Protein AF-A0A6A5YPA3-F1 (afdb_monomer_lite)

Organism: NCBI:txid690887

Radius of gyration: 25.83 Å; chains: 1; bounding box: 55×37×73 Å

Secondary structure (DSSP, 8-state):
-HHHHHHHHHHHHHHTT--------TT--BTTBPPPHHHHHHHHHHHHHHHHHHHHHHHHHHHH----PPP--TTT--GGG--HHHHHHHHHH-HHHHHHHHHHHHHHHHHHHHHHTTS-HHHHS--HHHHHHHHHHHHHHHIIIIIITTTBTTHHHHHHHHHHHHHHHHHHSS--HHHHHHIIIIIIHHHHHHHHHHHHHHHGGGGBPP-PPPPP--TT-TTTHHHHHHHHHHHHHS--

Structure (mmCIF, N/CA/C/O backbone):
data_AF-A0A6A5YPA3-F1
#
_entry.id   AF-A0A6A5YPA3-F1
#
loop_
_atom_site.group_PDB
_atom_site.id
_atom_site.type_symbol
_atom_site.label_atom_id
_atom_site.label_alt_id
_atom_site.label_comp_id
_atom_site.label_asym_id
_atom_site.label_entity_id
_atom_site.label_seq_id
_atom_site.pdbx_PDB_ins_code
_atom_site.Cartn_x
_atom_site.Cartn_y
_atom_site.Cartn_z
_atom_site.occupancy
_atom_site.B_iso_or_equiv
_atom_site.auth_seq_id
_atom_site.auth_comp_id
_atom_site.auth_asym_id
_atom_site.auth_atom_id
_atom_site.pdbx_PDB_model_num
ATOM 1 N N . MET A 1 1 ? -10.116 -12.346 40.069 1.00 41.03 1 MET A N 1
ATOM 2 C CA . MET A 1 1 ? -8.636 -12.330 40.131 1.00 41.03 1 MET A CA 1
ATOM 3 C C . MET A 1 1 ? -8.021 -11.138 39.387 1.00 41.03 1 MET A C 1
ATOM 5 O O . MET A 1 1 ? -7.314 -10.371 40.018 1.00 41.03 1 MET A O 1
ATOM 9 N N . ALA A 1 2 ? -8.369 -10.874 38.118 1.00 34.78 2 ALA A N 1
ATOM 10 C CA . ALA A 1 2 ? -7.873 -9.697 37.375 1.00 34.78 2 ALA A CA 1
ATOM 11 C C . ALA A 1 2 ? -8.237 -8.326 37.999 1.00 34.78 2 ALA A C 1
ATOM 13 O O . ALA A 1 2 ? -7.447 -7.393 37.936 1.00 34.78 2 ALA A O 1
ATOM 14 N N . LYS A 1 3 ? -9.400 -8.218 38.663 1.00 32.66 3 LYS A N 1
ATOM 15 C CA . LYS A 1 3 ? -9.805 -7.008 39.406 1.00 32.66 3 LYS A CA 1
ATOM 16 C C . LYS A 1 3 ? -8.995 -6.745 40.681 1.00 32.66 3 LYS A C 1
ATOM 18 O O . LYS A 1 3 ? -9.004 -5.614 41.122 1.00 32.66 3 LYS A O 1
ATOM 23 N N . PHE A 1 4 ? -8.341 -7.753 41.264 1.00 35.12 4 PHE A N 1
ATOM 24 C CA . PHE A 1 4 ? -7.582 -7.613 42.519 1.00 35.12 4 PHE A CA 1
ATOM 25 C C . PHE A 1 4 ? -6.129 -7.182 42.259 1.00 35.12 4 PHE A C 1
ATOM 27 O O . PHE A 1 4 ? -5.522 -6.487 43.062 1.00 35.12 4 PHE A O 1
ATOM 34 N N . LEU A 1 5 ? -5.588 -7.559 41.096 1.00 41.78 5 LEU A N 1
ATOM 35 C CA . LEU A 1 5 ? -4.241 -7.178 40.665 1.00 41.78 5 LEU A CA 1
ATOM 36 C C . LEU A 1 5 ? -4.182 -5.722 40.177 1.00 41.78 5 LEU A C 1
ATOM 38 O O . LEU A 1 5 ? -3.224 -5.023 40.482 1.00 41.78 5 LEU A O 1
ATOM 42 N N . ALA A 1 6 ? -5.234 -5.239 39.506 1.00 45.62 6 ALA A N 1
ATOM 43 C CA . ALA A 1 6 ? -5.304 -3.854 39.035 1.00 45.62 6 ALA A CA 1
ATOM 44 C C . ALA A 1 6 ? -5.372 -2.822 40.181 1.00 45.62 6 ALA A C 1
ATOM 46 O O . ALA A 1 6 ? -4.801 -1.742 40.062 1.00 45.62 6 ALA A O 1
ATOM 47 N N . THR A 1 7 ? -6.032 -3.148 41.301 1.00 50.16 7 THR A N 1
ATOM 48 C CA . THR A 1 7 ? -6.118 -2.260 42.478 1.00 50.16 7 THR A CA 1
ATOM 49 C C . THR A 1 7 ? -4.804 -2.182 43.252 1.00 50.16 7 THR A C 1
ATOM 51 O O . THR A 1 7 ? -4.444 -1.102 43.712 1.00 50.16 7 THR A O 1
ATOM 54 N N . ASN A 1 8 ? -4.065 -3.293 43.351 1.00 55.16 8 ASN A N 1
ATOM 55 C CA . ASN A 1 8 ? -2.750 -3.314 44.000 1.00 55.16 8 ASN A CA 1
ATOM 56 C C . ASN A 1 8 ? -1.685 -2.560 43.188 1.00 55.16 8 ASN A C 1
ATOM 58 O O . ASN A 1 8 ? -0.837 -1.894 43.776 1.00 55.16 8 ASN A O 1
ATOM 62 N N . GLU A 1 9 ? -1.731 -2.622 41.854 1.00 52.53 9 GLU A N 1
ATOM 63 C CA . GLU A 1 9 ? -0.836 -1.832 40.997 1.00 52.53 9 GLU A CA 1
ATOM 64 C C . GLU A 1 9 ? -1.116 -0.326 41.112 1.00 52.53 9 GLU A C 1
ATOM 66 O O . GLU A 1 9 ? -0.179 0.450 41.262 1.00 52.53 9 GLU A O 1
ATOM 71 N N . GLU A 1 10 ? -2.383 0.110 41.108 1.00 49.72 10 GLU A N 1
ATOM 72 C CA . GLU A 1 10 ? -2.722 1.536 41.260 1.00 49.72 10 GLU A CA 1
ATOM 73 C C . GLU A 1 10 ? -2.388 2.101 42.648 1.00 49.72 10 GLU A C 1
ATOM 75 O O . GLU A 1 10 ? -1.994 3.265 42.744 1.00 49.72 10 GLU A O 1
ATOM 80 N N . GLN A 1 11 ? -2.528 1.306 43.717 1.00 55.94 11 GLN A N 1
ATOM 81 C CA . GLN A 1 11 ? -2.100 1.720 45.058 1.00 55.94 11 GLN A CA 1
ATOM 82 C C . GLN A 1 11 ? -0.577 1.855 45.143 1.00 55.94 11 GLN A C 1
ATOM 84 O O . GLN A 1 11 ? -0.102 2.893 45.596 1.00 55.94 11 GLN A O 1
ATOM 89 N N . ARG A 1 12 ? 0.181 0.892 44.603 1.00 54.28 12 ARG A N 1
ATOM 90 C CA . ARG A 1 12 ? 1.650 0.970 44.549 1.00 54.28 12 ARG A CA 1
ATOM 91 C C . ARG A 1 12 ? 2.142 2.145 43.702 1.00 54.28 12 ARG A C 1
ATOM 93 O O . ARG A 1 12 ? 3.037 2.866 44.112 1.00 54.28 12 ARG A O 1
ATOM 100 N N . LEU A 1 13 ? 1.525 2.409 42.549 1.00 54.06 13 LEU A N 1
ATOM 101 C CA . LEU A 1 13 ? 1.865 3.557 41.693 1.00 54.06 13 LEU A CA 1
ATOM 102 C C . LEU A 1 13 ? 1.695 4.905 42.405 1.00 54.06 13 LEU A C 1
ATOM 104 O O . LEU A 1 13 ? 2.509 5.811 42.227 1.00 54.06 13 LEU A O 1
ATOM 108 N N . LYS A 1 14 ? 0.650 5.026 43.233 1.00 54.19 14 LYS A N 1
ATOM 109 C CA . LYS A 1 14 ? 0.417 6.210 44.069 1.00 54.19 14 LYS A CA 1
ATOM 110 C C . LYS A 1 14 ? 1.421 6.328 45.214 1.00 54.19 14 LYS A C 1
ATOM 112 O O . LYS A 1 14 ? 1.801 7.451 45.527 1.00 54.19 14 LYS A O 1
ATOM 117 N N . GLU A 1 15 ? 1.856 5.212 45.803 1.00 55.78 15 GLU A N 1
ATOM 118 C CA . GLU A 1 15 ? 2.903 5.192 46.838 1.00 55.78 15 GLU A CA 1
ATOM 119 C C . GLU A 1 15 ? 4.249 5.722 46.315 1.00 55.78 15 GLU A C 1
ATOM 121 O O . GLU A 1 15 ? 4.955 6.399 47.055 1.00 55.78 15 GLU A O 1
ATOM 126 N N . TYR A 1 16 ? 4.567 5.510 45.032 1.00 56.06 16 TYR A N 1
ATOM 127 C CA . TYR A 1 16 ? 5.799 6.012 44.402 1.00 56.06 16 TYR A CA 1
ATOM 128 C C . TYR A 1 16 ? 5.671 7.404 43.756 1.00 56.06 16 TYR A C 1
ATOM 130 O O . TYR A 1 16 ? 6.609 7.868 43.115 1.00 56.06 16 TYR A O 1
ATOM 138 N N . GLY A 1 17 ? 4.521 8.080 43.873 1.00 49.91 17 GLY A N 1
ATOM 139 C CA . GLY A 1 17 ? 4.302 9.402 43.264 1.00 49.91 17 GLY A CA 1
ATOM 140 C C . GLY A 1 17 ? 4.229 9.407 41.729 1.00 49.91 17 GLY A C 1
ATOM 141 O O . GLY A 1 17 ? 4.077 10.467 41.123 1.00 49.91 17 GLY A O 1
ATOM 142 N N . LEU A 1 18 ? 4.274 8.237 41.087 1.00 50.50 18 LEU A N 1
ATOM 143 C CA . LEU A 1 18 ? 4.342 8.102 39.636 1.00 50.50 18 LEU A CA 1
ATOM 144 C C . LEU A 1 18 ? 2.930 8.159 39.049 1.00 50.50 18 LEU A C 1
ATOM 146 O O . LEU A 1 18 ? 2.161 7.196 39.108 1.00 50.50 18 LEU A O 1
ATOM 150 N N . GLN A 1 19 ? 2.563 9.303 38.467 1.00 47.62 19 GLN A N 1
ATOM 151 C CA . GLN A 1 19 ? 1.310 9.414 37.725 1.00 47.62 19 GLN A CA 1
ATOM 152 C C . GLN A 1 19 ? 1.511 8.964 36.273 1.00 47.62 19 GLN A C 1
ATOM 154 O O . GLN A 1 19 ? 2.241 9.620 35.532 1.00 47.62 19 GLN A O 1
ATOM 159 N N . PRO A 1 20 ? 0.830 7.902 35.803 1.00 46.25 20 PRO A N 1
ATOM 160 C CA . PRO A 1 20 ? 0.974 7.437 34.429 1.00 46.25 20 PRO A CA 1
ATOM 161 C C . PRO A 1 20 ? 0.439 8.495 33.455 1.00 46.25 20 PRO A C 1
ATOM 163 O O . PRO A 1 20 ? -0.774 8.619 33.235 1.00 46.25 20 PRO A O 1
ATOM 166 N N . LYS A 1 21 ? 1.340 9.260 32.831 1.00 43.97 21 LYS A N 1
ATOM 167 C CA . LYS A 1 21 ? 0.979 10.293 31.859 1.00 43.97 21 LYS A CA 1
ATOM 168 C C . LYS A 1 21 ? 0.639 9.631 30.525 1.00 43.97 21 LYS A C 1
ATOM 170 O O . LYS A 1 21 ? 1.474 9.362 29.668 1.00 43.97 21 LYS A O 1
ATOM 175 N N . LYS A 1 22 ? -0.645 9.319 30.333 1.00 53.12 22 LYS A N 1
ATOM 176 C CA . LYS A 1 22 ? -1.139 8.770 29.062 1.00 53.12 22 LYS A CA 1
ATOM 177 C C . LYS A 1 22 ? -0.978 9.825 27.964 1.00 53.12 22 LYS A C 1
ATOM 179 O O . LYS A 1 22 ? -1.699 10.820 27.969 1.00 53.12 22 LYS A O 1
ATOM 184 N N . LEU A 1 23 ? -0.118 9.557 26.980 1.00 52.16 23 LEU A N 1
ATOM 185 C CA . LEU A 1 23 ? -0.056 10.304 25.720 1.00 52.16 23 LEU A CA 1
ATOM 186 C C . LEU A 1 23 ? -1.376 10.094 24.953 1.00 52.16 23 LEU A C 1
ATOM 188 O O . LEU A 1 23 ? -1.561 9.141 24.178 1.00 52.16 23 LEU A O 1
ATOM 192 N N . LYS A 1 24 ? -2.362 10.941 25.267 1.00 60.59 24 LYS A N 1
ATOM 193 C CA . LYS A 1 24 ? -3.690 10.943 24.654 1.00 60.59 24 LYS A CA 1
ATOM 194 C C . LYS A 1 24 ? -3.563 11.540 23.259 1.00 60.59 24 LYS A C 1
ATOM 196 O O . LYS A 1 24 ? -3.550 12.751 23.097 1.00 60.59 24 LYS A O 1
ATOM 201 N N . VAL A 1 25 ? -3.485 10.672 22.254 1.00 70.12 25 VAL A N 1
ATOM 202 C CA . VAL A 1 25 ? -3.695 11.085 20.865 1.00 70.12 25 VAL A CA 1
ATOM 203 C C . VAL A 1 25 ? -5.206 11.266 20.688 1.00 70.12 25 VAL A C 1
ATOM 205 O O . VAL A 1 25 ? -5.942 10.281 20.857 1.00 70.12 25 VAL A O 1
ATOM 208 N N . PRO A 1 26 ? -5.695 12.490 20.433 1.00 74.56 26 PRO A N 1
ATOM 209 C CA . PRO A 1 26 ? -7.120 12.737 20.252 1.00 74.56 26 PRO A CA 1
ATOM 210 C C . PRO A 1 26 ? -7.667 11.880 19.101 1.00 74.56 26 PRO A C 1
ATOM 212 O O . PRO A 1 26 ? -6.971 11.618 18.125 1.00 74.56 26 PRO A O 1
ATOM 215 N N . GLY A 1 27 ? -8.896 11.378 19.251 1.00 79.06 27 GLY A N 1
ATOM 216 C CA . GLY A 1 27 ? -9.536 10.515 18.249 1.00 79.06 27 GLY A CA 1
ATOM 217 C C . GLY A 1 27 ? -9.068 9.053 18.223 1.00 79.06 27 GLY A C 1
ATOM 218 O O . GLY A 1 27 ? -9.533 8.300 17.374 1.00 79.06 27 GLY A O 1
ATOM 219 N N . THR A 1 28 ? -8.182 8.618 19.134 1.00 84.62 28 THR A N 1
ATOM 220 C CA . THR A 1 28 ? -7.828 7.187 19.254 1.00 84.62 28 THR A CA 1
ATOM 221 C C . THR A 1 28 ? -9.076 6.369 19.595 1.00 84.62 28 THR A C 1
ATOM 223 O O . THR A 1 28 ? -9.769 6.685 20.566 1.00 84.62 28 THR A O 1
ATOM 226 N N . TYR A 1 29 ? -9.318 5.286 18.858 1.00 87.06 29 TYR A N 1
ATOM 227 C CA . TYR A 1 29 ? -10.410 4.363 19.146 1.00 87.06 29 TYR A CA 1
ATOM 228 C C . TYR A 1 29 ? -10.102 3.545 20.402 1.00 87.06 29 TYR A C 1
ATOM 230 O O . TYR A 1 29 ? -8.993 3.032 20.592 1.00 87.06 29 TYR A O 1
ATOM 238 N N . THR A 1 30 ? -11.087 3.440 21.287 1.00 84.81 30 THR A N 1
ATOM 239 C CA . THR A 1 30 ? -10.994 2.716 22.562 1.00 84.81 30 THR A CA 1
ATOM 240 C C . THR A 1 30 ? -12.222 1.839 22.747 1.00 84.81 30 THR A C 1
ATOM 242 O O . THR A 1 30 ? -13.206 1.981 22.030 1.00 84.81 30 THR A O 1
ATOM 245 N N . ARG A 1 31 ? -12.210 0.959 23.753 1.00 82.44 31 ARG A N 1
ATOM 246 C CA . ARG A 1 31 ? -13.391 0.150 24.079 1.00 82.44 31 ARG A CA 1
ATOM 247 C C . ARG A 1 31 ? -14.632 1.013 24.354 1.00 82.44 31 ARG A C 1
ATOM 249 O O . ARG A 1 31 ? -15.734 0.612 24.014 1.00 82.44 31 ARG A O 1
ATOM 256 N N . GLN A 1 32 ? -14.451 2.184 24.967 1.00 82.38 32 GLN A N 1
ATOM 257 C CA . GLN A 1 32 ? -15.534 3.121 25.289 1.00 82.38 32 GLN A CA 1
ATOM 258 C C . GLN A 1 32 ? -15.931 4.018 24.107 1.00 82.38 32 GLN A C 1
ATOM 260 O O . GLN A 1 32 ? -16.994 4.625 24.140 1.00 82.38 32 GLN A O 1
ATOM 265 N N . ASN A 1 33 ? -15.078 4.118 23.088 1.00 83.88 33 ASN A N 1
ATOM 266 C CA . ASN A 1 33 ? -15.318 4.873 21.864 1.00 83.88 33 ASN A CA 1
ATOM 267 C C . ASN A 1 33 ? -14.853 4.030 20.662 1.00 83.88 33 ASN A C 1
ATOM 269 O O . ASN A 1 33 ? -13.759 4.274 20.128 1.00 83.88 33 ASN A O 1
ATOM 273 N N . PRO A 1 34 ? -15.602 2.966 20.314 1.00 85.81 34 PRO A N 1
ATOM 274 C CA . PRO A 1 34 ? -15.199 2.043 19.265 1.00 85.81 34 PRO A CA 1
ATOM 275 C C . PRO A 1 34 ? -15.277 2.708 17.889 1.00 85.81 34 PRO A C 1
ATOM 277 O O . PRO A 1 34 ? -16.070 3.622 17.661 1.00 85.81 34 PRO A O 1
ATOM 280 N N . SER A 1 35 ? -14.457 2.230 16.953 1.00 89.12 35 SER A N 1
ATOM 281 C CA . SER A 1 35 ? -14.597 2.616 15.548 1.00 89.12 35 SER A CA 1
ATOM 282 C C . SER A 1 35 ? -15.887 2.043 14.955 1.00 89.12 35 SER A C 1
ATOM 284 O O . SER A 1 35 ? -16.374 0.993 15.380 1.00 89.12 35 SER A O 1
ATOM 286 N N . SER A 1 36 ? -16.435 2.735 13.957 1.00 90.69 36 SER A N 1
ATOM 287 C CA . SER A 1 36 ? -17.571 2.247 13.178 1.00 90.69 36 SER A CA 1
ATOM 288 C C . SER A 1 36 ? -17.087 1.306 12.077 1.00 90.69 36 SER A C 1
ATOM 290 O O . SER A 1 36 ? -16.327 1.721 11.200 1.00 90.69 36 SER A O 1
ATOM 292 N N . LEU A 1 37 ? -17.593 0.067 12.083 1.00 90.75 37 LEU A N 1
ATOM 293 C CA . LEU A 1 37 ? -17.259 -0.959 11.089 1.00 90.75 37 LEU A CA 1
ATOM 294 C C . LEU A 1 37 ? -17.505 -0.474 9.655 1.00 90.75 37 LEU A C 1
ATOM 296 O O . LEU A 1 37 ? -16.653 -0.650 8.790 1.00 90.75 37 LEU A O 1
ATOM 300 N N . THR A 1 38 ? -18.644 0.176 9.405 1.00 92.75 38 THR A N 1
ATOM 301 C CA . THR A 1 38 ? -18.988 0.706 8.077 1.00 92.75 38 THR A CA 1
ATOM 302 C C . THR A 1 38 ? -17.957 1.723 7.600 1.00 92.75 38 THR A C 1
ATOM 304 O O . THR A 1 38 ? -17.550 1.701 6.442 1.00 92.75 38 THR A O 1
ATOM 307 N N . VAL A 1 39 ? -17.503 2.601 8.498 1.00 93.25 39 VAL A N 1
ATOM 308 C CA . VAL A 1 39 ? -16.496 3.616 8.167 1.00 93.25 39 VAL A CA 1
ATOM 309 C C . VAL A 1 39 ? -15.145 2.955 7.895 1.00 93.25 39 VAL A C 1
ATOM 311 O O . VAL A 1 39 ? -14.453 3.355 6.963 1.00 93.25 39 VAL A O 1
ATOM 314 N N . ASP A 1 40 ? -14.779 1.919 8.647 1.00 93.12 40 ASP A N 1
ATOM 315 C CA . ASP A 1 40 ? -13.537 1.180 8.410 1.00 93.12 40 ASP A CA 1
ATOM 316 C C . ASP A 1 40 ? -13.550 0.431 7.074 1.00 93.12 40 ASP A C 1
ATOM 318 O O . ASP A 1 40 ? -12.569 0.502 6.335 1.00 93.12 40 ASP A O 1
ATOM 322 N N . ILE A 1 41 ? -14.672 -0.202 6.714 1.00 94.38 41 ILE A N 1
ATOM 323 C CA . ILE A 1 41 ? -14.859 -0.833 5.399 1.00 94.38 41 ILE A CA 1
ATOM 324 C C . ILE A 1 41 ? -14.725 0.205 4.280 1.00 94.38 41 ILE A C 1
ATOM 326 O O . ILE A 1 41 ? -13.997 -0.031 3.318 1.00 94.38 41 ILE A O 1
ATOM 330 N N . LEU A 1 42 ? -15.357 1.377 4.416 1.00 94.69 42 LEU A N 1
ATOM 331 C CA . LEU A 1 42 ? -15.236 2.457 3.431 1.00 94.69 42 LEU A CA 1
ATOM 332 C C . LEU A 1 42 ? -13.780 2.902 3.238 1.00 94.69 42 LEU A C 1
ATOM 334 O O . LEU A 1 42 ? -13.346 3.090 2.103 1.00 94.69 42 LEU A O 1
ATOM 338 N N . TRP A 1 43 ? -13.004 3.021 4.319 1.00 94.31 43 TRP A N 1
ATOM 339 C CA . TRP A 1 43 ? -11.583 3.374 4.235 1.00 94.31 43 TRP A CA 1
ATOM 340 C C . TRP A 1 43 ? -10.720 2.273 3.624 1.00 94.31 43 TRP A C 1
ATOM 342 O O . TRP A 1 43 ? -9.778 2.582 2.894 1.00 94.31 43 TRP A O 1
ATOM 352 N N . ILE A 1 44 ? -11.039 1.002 3.870 1.00 93.19 44 ILE A N 1
ATOM 353 C CA . ILE A 1 44 ? -10.381 -0.128 3.205 1.00 93.19 44 ILE A CA 1
ATOM 354 C C . ILE A 1 44 ? -10.659 -0.080 1.699 1.00 93.19 44 ILE A C 1
ATOM 356 O O . ILE A 1 44 ? -9.719 -0.129 0.908 1.00 93.19 44 ILE A O 1
ATOM 360 N N . CYS A 1 45 ? -11.920 0.091 1.293 1.00 93.44 45 CYS A N 1
ATOM 361 C CA . CYS A 1 45 ? -12.291 0.237 -0.115 1.00 93.44 45 CYS A CA 1
ATOM 362 C C . CYS A 1 45 ? -11.603 1.445 -0.766 1.00 93.44 45 CYS A C 1
ATOM 364 O O . CYS A 1 45 ? -11.066 1.322 -1.865 1.00 93.44 45 CYS A O 1
ATOM 366 N N . GLY A 1 46 ? -11.560 2.589 -0.077 1.00 92.94 46 GLY A N 1
ATOM 367 C CA . GLY A 1 46 ? -10.844 3.780 -0.539 1.00 92.94 46 GLY A CA 1
ATOM 368 C C . GLY A 1 46 ? -9.344 3.534 -0.720 1.00 92.94 46 GLY A C 1
ATOM 369 O O . GLY A 1 46 ? -8.764 3.966 -1.712 1.00 92.94 46 GLY A O 1
ATOM 370 N N . SER A 1 47 ? -8.728 2.773 0.187 1.00 91.50 47 SER A N 1
ATOM 371 C CA . SER A 1 47 ? -7.301 2.433 0.124 1.00 91.50 47 SER A CA 1
ATOM 372 C C . SER A 1 47 ? -6.994 1.451 -1.015 1.00 91.50 47 SER A C 1
ATOM 374 O O . SER A 1 47 ? -5.999 1.618 -1.713 1.00 91.50 47 SER A O 1
ATOM 376 N N . LEU A 1 48 ? -7.874 0.474 -1.267 1.00 91.12 48 LEU A N 1
ATOM 377 C CA . LEU A 1 48 ? -7.785 -0.415 -2.435 1.00 91.12 48 LEU A CA 1
ATOM 378 C C . LEU A 1 48 ? -7.937 0.364 -3.746 1.00 91.12 48 LEU A C 1
ATOM 380 O O . LEU A 1 48 ? -7.197 0.143 -4.698 1.00 91.12 48 LEU A O 1
ATOM 384 N N . PHE A 1 49 ? -8.866 1.314 -3.794 1.00 92.12 49 PHE A N 1
ATOM 385 C CA . PHE A 1 49 ? -9.037 2.177 -4.956 1.00 92.12 49 PHE A CA 1
ATOM 386 C C . PHE A 1 49 ? -7.819 3.081 -5.188 1.00 92.12 49 PHE A C 1
ATOM 388 O O . PHE A 1 49 ? -7.341 3.199 -6.314 1.00 92.12 49 PHE A O 1
ATOM 395 N N . SER A 1 50 ? -7.271 3.663 -4.118 1.00 92.38 50 SER A N 1
ATOM 396 C CA . SER A 1 50 ? -6.010 4.410 -4.145 1.00 92.38 50 SER A CA 1
ATOM 397 C C . SER A 1 50 ? -4.866 3.562 -4.714 1.00 92.38 50 SER A C 1
ATOM 399 O O . SER A 1 50 ? -4.113 4.028 -5.569 1.00 92.38 50 SER A O 1
ATOM 401 N N . ALA A 1 51 ? -4.783 2.287 -4.326 1.00 91.25 51 ALA A N 1
ATOM 402 C CA . ALA A 1 51 ? -3.792 1.361 -4.860 1.00 91.25 51 ALA A CA 1
ATOM 403 C C . ALA A 1 51 ? -3.909 1.164 -6.373 1.00 91.25 51 ALA A C 1
ATOM 405 O O . ALA A 1 51 ? -2.896 1.175 -7.072 1.00 91.25 51 ALA A O 1
ATOM 406 N N . LEU A 1 52 ? -5.136 1.040 -6.885 1.00 91.81 52 LEU A N 1
ATOM 407 C CA . LEU A 1 52 ? -5.395 0.916 -8.319 1.00 91.81 52 LEU A CA 1
ATOM 408 C C . LEU A 1 52 ? -5.010 2.191 -9.079 1.00 91.81 52 LEU A C 1
ATOM 410 O O . LEU A 1 52 ? -4.361 2.103 -10.118 1.00 91.81 52 LEU A O 1
ATOM 414 N N . VAL A 1 53 ? -5.349 3.371 -8.547 1.00 92.88 53 VAL A N 1
ATOM 415 C CA . VAL A 1 53 ? -4.940 4.665 -9.125 1.00 92.88 53 VAL A CA 1
ATOM 416 C C . VAL A 1 53 ? -3.415 4.757 -9.203 1.00 92.88 53 VAL A C 1
ATOM 418 O O . VAL A 1 53 ? -2.857 5.070 -10.252 1.00 92.88 53 VAL A O 1
ATOM 421 N N . MET A 1 54 ? -2.720 4.403 -8.123 1.00 90.12 54 MET A N 1
ATOM 422 C CA . MET A 1 54 ? -1.259 4.436 -8.102 1.00 90.12 54 MET A CA 1
ATOM 423 C C . MET A 1 54 ? -0.627 3.383 -9.020 1.00 90.12 54 MET A C 1
ATOM 425 O O . MET A 1 54 ? 0.413 3.656 -9.616 1.00 90.12 54 MET A O 1
ATOM 429 N N . ALA A 1 55 ? -1.251 2.213 -9.186 1.00 88.94 55 ALA A N 1
ATOM 430 C CA . ALA A 1 55 ? -0.828 1.220 -10.175 1.00 88.94 55 ALA A CA 1
ATOM 431 C C . ALA A 1 55 ? -0.909 1.787 -11.602 1.00 88.94 55 ALA A C 1
ATOM 433 O O . ALA A 1 55 ? 0.023 1.613 -12.386 1.00 88.94 55 ALA A O 1
ATOM 434 N N . GLY A 1 56 ? -1.985 2.514 -11.922 1.00 90.88 56 GLY A N 1
ATOM 435 C CA . GLY A 1 56 ? -2.139 3.193 -13.210 1.00 90.88 56 GLY A CA 1
ATOM 436 C C . GLY A 1 56 ? -1.104 4.288 -13.435 1.00 90.88 56 GLY A C 1
ATOM 437 O O . GLY A 1 56 ? -0.516 4.367 -14.511 1.00 90.88 56 GLY A O 1
ATOM 438 N N . ARG A 1 57 ? -0.788 5.078 -12.404 1.00 90.38 57 ARG A N 1
ATOM 439 C CA . ARG A 1 57 ? 0.299 6.064 -12.468 1.00 90.38 57 ARG A CA 1
ATOM 440 C C . ARG A 1 57 ? 1.640 5.401 -12.798 1.00 90.38 57 ARG A C 1
ATOM 442 O O . ARG A 1 57 ? 2.346 5.877 -13.682 1.00 90.38 57 ARG A O 1
ATOM 449 N N . ILE A 1 58 ? 1.982 4.308 -12.112 1.00 86.81 58 ILE A N 1
ATOM 450 C CA . ILE A 1 58 ? 3.228 3.563 -12.367 1.00 86.81 58 ILE A CA 1
ATOM 451 C C . ILE A 1 58 ? 3.239 3.005 -13.788 1.00 86.81 58 ILE A C 1
ATOM 453 O O . ILE A 1 58 ? 4.261 3.077 -14.461 1.00 86.81 58 ILE A O 1
ATOM 457 N N . LEU A 1 59 ? 2.111 2.478 -14.266 1.00 89.06 59 LEU A N 1
ATOM 458 C CA . LEU A 1 59 ? 1.993 1.977 -15.631 1.00 89.06 59 LEU A CA 1
ATOM 459 C C . LEU A 1 59 ? 2.261 3.076 -16.669 1.00 89.06 59 LEU A C 1
ATOM 461 O O . LEU A 1 59 ? 3.020 2.848 -17.608 1.00 89.06 59 LEU A O 1
ATOM 465 N N . VAL A 1 60 ? 1.672 4.264 -16.501 1.00 90.12 60 VAL A N 1
ATOM 466 C CA . VAL A 1 60 ? 1.907 5.412 -17.395 1.00 90.12 60 VAL A CA 1
ATOM 467 C C . VAL A 1 60 ? 3.379 5.834 -17.375 1.00 90.12 60 VAL A C 1
ATOM 469 O O . VAL A 1 60 ? 3.966 6.078 -18.430 1.00 90.12 60 VAL A O 1
ATOM 472 N N . ASP A 1 61 ? 3.992 5.871 -16.194 1.00 86.69 61 ASP A N 1
ATOM 473 C CA . ASP A 1 61 ? 5.400 6.235 -16.039 1.00 86.69 61 ASP A CA 1
ATOM 474 C C . ASP A 1 61 ? 6.330 5.213 -16.713 1.00 86.69 61 ASP A C 1
ATOM 476 O O . ASP A 1 61 ? 7.166 5.573 -17.535 1.00 86.69 61 ASP A O 1
ATOM 480 N N . ARG A 1 62 ? 6.107 3.915 -16.487 1.00 83.44 62 ARG A N 1
ATOM 481 C CA . ARG A 1 62 ? 6.900 2.831 -17.096 1.00 83.44 62 ARG A CA 1
ATOM 482 C C . ARG A 1 62 ? 6.699 2.703 -18.607 1.00 83.44 62 ARG A C 1
ATOM 484 O O . ARG A 1 62 ? 7.606 2.266 -19.303 1.00 83.44 62 ARG A O 1
ATOM 491 N N . ARG A 1 63 ? 5.535 3.094 -19.136 1.00 87.19 63 ARG A N 1
ATOM 492 C CA . ARG A 1 63 ? 5.292 3.181 -20.589 1.00 87.19 63 ARG A CA 1
ATOM 493 C C . ARG A 1 63 ? 6.049 4.335 -21.250 1.00 87.19 63 ARG A C 1
ATOM 495 O O . ARG A 1 63 ? 6.254 4.292 -22.458 1.00 87.19 63 ARG A O 1
ATOM 502 N N . SER A 1 64 ? 6.413 5.367 -20.488 1.00 84.06 64 SER A N 1
ATOM 503 C CA . SER A 1 64 ? 7.090 6.564 -21.003 1.00 84.06 64 SER A CA 1
ATOM 504 C C . SER A 1 64 ? 8.587 6.605 -20.689 1.00 84.06 64 SER A C 1
ATOM 506 O O . SER A 1 64 ? 9.334 7.234 -21.434 1.00 84.06 64 SER A O 1
ATOM 508 N N . HIS A 1 65 ? 9.036 5.903 -19.646 1.00 78.56 65 HIS A N 1
ATOM 509 C CA . HIS A 1 65 ? 10.426 5.889 -19.201 1.00 78.56 65 HIS A CA 1
ATOM 510 C C . HIS A 1 65 ? 10.935 4.462 -18.962 1.00 78.56 65 HIS A C 1
ATOM 512 O O . HIS A 1 65 ? 10.307 3.664 -18.262 1.00 78.56 65 HIS A O 1
ATOM 518 N N . PHE A 1 66 ? 12.129 4.170 -19.482 1.00 69.69 66 PHE A N 1
ATOM 519 C CA . PHE A 1 66 ? 12.874 2.941 -19.214 1.00 69.69 66 PHE A CA 1
ATOM 520 C C . PHE A 1 66 ? 14.098 3.267 -18.351 1.00 69.69 66 PHE A C 1
ATOM 522 O O . PHE A 1 66 ? 14.972 4.022 -18.773 1.00 69.69 66 PHE A O 1
ATOM 529 N N . SER A 1 67 ? 14.149 2.737 -17.126 1.00 66.19 67 SER A N 1
ATOM 530 C CA . SER A 1 67 ? 15.259 2.976 -16.197 1.00 66.19 67 SER A CA 1
ATOM 531 C C . SER A 1 67 ? 16.279 1.845 -16.273 1.00 66.19 67 SER A C 1
ATOM 533 O O . SER A 1 67 ? 15.920 0.687 -16.059 1.00 66.19 67 SER A O 1
ATOM 535 N N . ILE A 1 68 ? 17.547 2.185 -16.485 1.00 65.44 68 ILE A N 1
ATOM 536 C CA . ILE A 1 68 ? 18.667 1.245 -16.424 1.00 65.44 68 ILE A CA 1
ATOM 537 C C . ILE A 1 68 ? 19.536 1.647 -15.238 1.00 65.44 68 ILE A C 1
ATOM 539 O O . ILE A 1 68 ? 20.043 2.766 -15.191 1.00 65.44 68 ILE A O 1
ATOM 543 N N . THR A 1 69 ? 19.699 0.740 -14.279 1.00 64.94 69 THR A N 1
ATOM 544 C CA . THR A 1 69 ? 20.571 0.965 -13.124 1.00 64.94 69 THR A CA 1
ATOM 545 C C . THR A 1 69 ? 21.950 0.405 -13.427 1.00 64.94 69 THR A C 1
ATOM 547 O O . THR A 1 69 ? 22.105 -0.803 -13.598 1.00 64.94 69 THR A O 1
ATOM 550 N N . MET A 1 70 ? 22.952 1.278 -13.466 1.00 62.34 70 MET A N 1
ATOM 551 C CA . MET A 1 70 ? 24.355 0.891 -13.577 1.00 62.34 70 MET A CA 1
ATOM 552 C C . MET A 1 70 ? 24.996 0.954 -12.195 1.00 62.34 70 MET A C 1
ATOM 554 O O . MET A 1 70 ? 24.909 1.973 -11.512 1.00 62.34 70 MET A O 1
ATOM 558 N N . GLN A 1 71 ? 25.612 -0.146 -11.766 1.00 61.81 71 GLN A N 1
ATOM 559 C CA . GLN A 1 71 ? 26.454 -0.154 -10.574 1.00 61.81 71 GLN A CA 1
ATOM 560 C C . GLN A 1 71 ? 27.890 0.123 -11.004 1.00 61.81 71 GLN A C 1
ATOM 562 O O . GLN A 1 71 ? 28.435 -0.594 -11.837 1.00 61.81 71 GLN A O 1
ATOM 567 N N . GLY A 1 72 ? 28.492 1.155 -10.429 1.00 59.50 72 GLY A N 1
ATOM 568 C CA . GLY A 1 72 ? 29.924 1.416 -10.542 1.00 59.50 72 GLY A CA 1
ATOM 569 C C . GLY A 1 72 ? 30.529 1.579 -9.159 1.00 59.50 72 GLY A C 1
ATOM 570 O O . GLY A 1 72 ? 29.818 1.649 -8.153 1.00 59.50 72 GLY A O 1
ATOM 571 N N . ASP A 1 73 ? 31.852 1.603 -9.109 1.00 63.81 73 ASP A N 1
ATOM 572 C CA . ASP A 1 73 ? 32.586 1.777 -7.866 1.00 63.81 73 ASP A CA 1
ATOM 573 C C . ASP A 1 73 ? 32.542 3.256 -7.447 1.00 63.81 73 ASP A C 1
ATOM 575 O O . ASP A 1 73 ? 32.932 4.156 -8.201 1.00 63.81 73 ASP A O 1
ATOM 579 N N . ALA A 1 74 ? 32.032 3.491 -6.235 1.00 60.34 74 ALA A N 1
ATOM 580 C CA . ALA A 1 74 ? 31.814 4.812 -5.648 1.00 60.34 74 ALA A CA 1
ATOM 581 C C . ALA A 1 74 ? 33.103 5.643 -5.529 1.00 60.34 74 ALA A C 1
ATOM 583 O O . ALA A 1 74 ? 33.030 6.862 -5.391 1.00 60.34 74 ALA A O 1
ATOM 584 N N . ASN A 1 75 ? 34.272 4.999 -5.591 1.00 63.16 75 ASN A N 1
ATOM 585 C CA . ASN A 1 75 ? 35.569 5.660 -5.471 1.00 63.16 75 ASN A CA 1
ATOM 586 C C . ASN A 1 75 ? 36.185 6.080 -6.814 1.00 63.16 75 ASN A C 1
ATOM 588 O O . ASN A 1 75 ? 37.178 6.806 -6.818 1.00 63.16 75 ASN A O 1
ATOM 592 N N . THR A 1 76 ? 35.648 5.613 -7.944 1.00 60.12 76 THR A N 1
ATOM 593 C CA . THR A 1 76 ? 36.316 5.733 -9.253 1.00 60.12 76 THR A CA 1
ATOM 594 C C . THR A 1 76 ? 35.411 6.217 -10.384 1.00 60.12 76 THR A C 1
ATOM 596 O O . THR A 1 76 ? 35.927 6.641 -11.417 1.00 60.12 76 THR A O 1
ATOM 599 N N . THR A 1 77 ? 34.086 6.217 -10.202 1.00 61.56 77 THR A N 1
ATOM 600 C CA . THR A 1 77 ? 33.141 6.487 -11.298 1.00 61.56 77 THR A CA 1
ATOM 601 C C . THR A 1 77 ? 32.386 7.803 -11.087 1.00 61.56 77 THR A C 1
ATOM 603 O O . THR A 1 77 ? 31.477 7.884 -10.261 1.00 61.56 77 THR A O 1
ATOM 606 N N . ASP A 1 78 ? 32.739 8.841 -11.851 1.00 64.25 78 ASP A N 1
ATOM 607 C CA . ASP A 1 78 ? 31.951 10.076 -11.935 1.00 64.25 78 ASP A CA 1
ATOM 608 C C . ASP A 1 78 ? 30.770 9.887 -12.902 1.00 64.25 78 ASP A C 1
ATOM 610 O O . ASP A 1 78 ? 30.887 10.056 -14.117 1.00 64.25 78 ASP A O 1
ATOM 614 N N . PHE A 1 79 ? 29.606 9.540 -12.351 1.00 65.94 79 PHE A N 1
ATOM 615 C CA . PHE A 1 79 ? 28.371 9.357 -13.120 1.00 65.94 79 PHE A CA 1
ATOM 616 C C . PHE A 1 79 ? 27.809 10.656 -13.717 1.00 65.94 79 PHE A C 1
ATOM 618 O O . PHE A 1 79 ? 26.880 10.593 -14.522 1.00 65.94 79 PHE A O 1
ATOM 625 N N . SER A 1 80 ? 28.339 11.829 -13.346 1.00 69.69 80 SER A N 1
ATOM 626 C CA . SER A 1 80 ? 27.884 13.107 -13.906 1.00 69.69 80 SER A CA 1
ATOM 627 C C . SER A 1 80 ? 28.415 13.376 -15.319 1.00 69.69 80 SER A C 1
ATOM 629 O O . SER A 1 80 ? 27.863 14.223 -16.017 1.00 69.69 80 SER A O 1
ATOM 631 N N . ASN A 1 81 ? 29.420 12.610 -15.764 1.00 67.88 81 ASN A N 1
ATOM 632 C CA . ASN A 1 81 ? 30.107 12.780 -17.047 1.00 67.88 81 ASN A CA 1
ATOM 633 C C . ASN A 1 81 ? 30.187 11.480 -17.872 1.00 67.88 81 ASN A C 1
ATOM 635 O O . ASN A 1 81 ? 31.166 11.253 -18.583 1.00 67.88 81 ASN A O 1
ATOM 639 N N . ILE A 1 82 ? 29.175 10.608 -17.800 1.00 69.81 82 ILE A N 1
ATOM 640 C CA . ILE A 1 82 ? 29.127 9.434 -18.685 1.00 69.81 82 ILE A CA 1
ATOM 641 C C . ILE A 1 82 ? 28.866 9.910 -20.115 1.00 69.81 82 ILE A C 1
ATOM 643 O O . ILE A 1 82 ? 27.809 10.478 -20.403 1.00 69.81 82 ILE A O 1
ATOM 647 N N . SER A 1 83 ? 29.818 9.667 -21.016 1.00 77.81 83 SER A N 1
ATOM 648 C CA . SER A 1 83 ? 29.609 9.945 -22.432 1.00 77.81 83 SER A CA 1
ATOM 649 C C . SER A 1 83 ? 28.573 8.970 -23.016 1.00 77.81 83 SER A C 1
ATOM 651 O O . SER A 1 83 ? 28.560 7.787 -22.651 1.00 77.81 83 SER A O 1
ATOM 653 N N . PRO A 1 84 ? 27.693 9.423 -23.928 1.00 78.50 84 PRO A N 1
ATOM 654 C CA . PRO A 1 84 ? 26.746 8.542 -24.612 1.00 78.50 84 PRO A CA 1
ATOM 655 C C . PRO A 1 84 ? 27.423 7.349 -25.301 1.00 78.50 84 PRO A C 1
ATOM 657 O O . PRO A 1 84 ? 26.843 6.269 -25.379 1.00 78.50 84 PRO A O 1
ATOM 660 N N . GLU A 1 85 ? 28.659 7.530 -25.767 1.00 81.62 85 GLU A N 1
ATOM 661 C CA . GLU A 1 85 ? 29.458 6.497 -26.422 1.00 81.62 85 GLU A CA 1
ATOM 662 C C . GLU A 1 85 ? 29.875 5.392 -25.446 1.00 81.62 85 GLU A C 1
ATOM 664 O O . GLU A 1 85 ? 29.701 4.218 -25.761 1.00 81.62 85 GLU A O 1
ATOM 669 N N . ALA A 1 86 ? 30.341 5.746 -24.242 1.00 74.81 86 ALA A N 1
ATOM 670 C CA . ALA A 1 86 ? 30.713 4.768 -23.216 1.00 74.81 86 ALA A CA 1
ATOM 671 C C . ALA A 1 86 ? 29.492 3.973 -22.724 1.00 74.81 86 ALA A C 1
ATOM 673 O O . ALA A 1 86 ? 29.578 2.778 -22.448 1.00 74.81 86 ALA A O 1
ATOM 674 N N . LEU A 1 87 ? 28.327 4.626 -22.661 1.00 77.50 87 LEU A N 1
ATOM 675 C CA . LEU A 1 87 ? 27.061 3.967 -22.354 1.00 77.50 87 LEU A CA 1
ATOM 676 C C . LEU A 1 87 ? 26.678 2.948 -23.442 1.00 77.50 87 LEU A C 1
ATOM 678 O O . LEU A 1 87 ? 26.270 1.828 -23.134 1.00 77.50 87 LEU A O 1
ATOM 682 N N . ALA A 1 88 ? 26.813 3.334 -24.714 1.00 80.56 88 ALA A N 1
ATOM 683 C CA . ALA A 1 88 ? 26.533 2.463 -25.851 1.00 80.56 88 ALA A CA 1
ATOM 684 C C . ALA A 1 88 ? 27.489 1.263 -25.896 1.00 80.56 88 ALA A C 1
ATOM 686 O O . ALA A 1 88 ? 27.041 0.138 -26.109 1.00 80.56 88 ALA A O 1
ATOM 687 N N . GLU A 1 89 ? 28.777 1.487 -25.640 1.00 81.62 89 GLU A N 1
ATOM 688 C CA . GLU A 1 89 ? 29.791 0.435 -25.560 1.00 81.62 89 GLU A CA 1
ATOM 689 C C . GLU A 1 89 ? 29.475 -0.555 -24.431 1.00 81.62 89 GLU A C 1
ATOM 691 O O . GLU A 1 89 ? 29.418 -1.761 -24.669 1.00 81.62 89 GLU A O 1
ATOM 696 N N . TRP A 1 90 ? 29.105 -0.060 -23.245 1.00 80.50 90 TRP A N 1
ATOM 697 C CA . TRP A 1 90 ? 28.681 -0.919 -22.138 1.00 80.50 90 TRP A CA 1
ATOM 698 C C . TRP A 1 90 ? 27.479 -1.803 -22.505 1.00 80.50 90 TRP A C 1
ATOM 700 O O . TRP A 1 90 ? 27.454 -2.985 -22.153 1.00 80.50 90 TRP A O 1
ATOM 710 N N . PHE A 1 91 ? 26.490 -1.270 -23.236 1.00 81.25 91 PHE A N 1
ATOM 711 C CA . PHE A 1 91 ? 25.342 -2.060 -23.699 1.00 81.25 91 PHE A CA 1
ATOM 712 C C . PHE A 1 91 ? 25.720 -3.142 -24.707 1.00 81.25 91 PHE A C 1
ATOM 714 O O . PHE A 1 91 ? 25.126 -4.222 -24.681 1.00 81.25 91 PHE A O 1
ATOM 721 N N . VAL A 1 92 ? 26.696 -2.870 -25.574 1.00 85.00 92 VAL A N 1
ATOM 722 C CA . VAL A 1 92 ? 27.225 -3.856 -26.525 1.00 85.00 92 VAL A CA 1
ATOM 723 C C . VAL A 1 92 ? 27.964 -4.973 -25.791 1.00 85.00 92 VAL A C 1
ATOM 725 O O . VAL A 1 92 ? 27.826 -6.138 -26.160 1.00 85.00 92 VAL A O 1
ATOM 728 N N . GLU A 1 93 ? 28.699 -4.641 -24.731 1.00 85.38 93 GLU A N 1
ATOM 729 C CA . GLU A 1 93 ? 29.424 -5.615 -23.909 1.00 85.38 93 GLU A CA 1
ATOM 730 C C . GLU A 1 93 ? 28.506 -6.433 -22.984 1.00 85.38 93 GLU A C 1
ATOM 732 O O . GLU A 1 93 ? 28.806 -7.589 -22.676 1.00 85.38 93 GLU A O 1
ATOM 737 N N . HIS A 1 94 ? 27.360 -5.877 -22.574 1.00 82.06 94 HI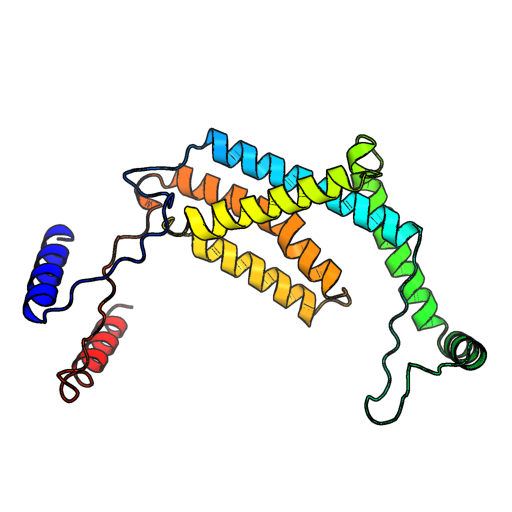S A N 1
ATOM 738 C CA . HIS A 1 94 ? 26.434 -6.494 -21.614 1.00 82.06 94 HIS A CA 1
ATOM 739 C C . HIS A 1 94 ? 25.015 -6.711 -22.180 1.00 82.06 94 HIS A C 1
ATOM 741 O O . HIS A 1 94 ? 24.023 -6.328 -21.541 1.00 82.06 94 HIS A O 1
ATOM 747 N N . PRO A 1 95 ? 24.858 -7.395 -23.332 1.00 82.75 95 PRO A N 1
ATOM 748 C CA . PRO A 1 95 ? 23.563 -7.537 -23.998 1.00 82.75 95 PRO A CA 1
ATOM 749 C C . PRO A 1 95 ? 22.556 -8.318 -23.143 1.00 82.75 95 PRO A C 1
ATOM 751 O O . PRO A 1 95 ? 21.365 -8.016 -23.145 1.00 82.75 95 PRO A O 1
ATOM 754 N N . ASN A 1 96 ? 23.033 -9.279 -22.345 1.00 82.06 96 ASN A N 1
ATOM 755 C CA . ASN A 1 96 ? 22.186 -10.075 -21.456 1.00 82.06 96 ASN A CA 1
ATOM 756 C C . ASN A 1 96 ? 21.581 -9.238 -20.320 1.00 82.06 96 ASN A C 1
ATOM 758 O O . ASN A 1 96 ? 20.426 -9.454 -19.949 1.00 82.06 96 ASN A O 1
ATOM 762 N N . SER A 1 97 ? 22.334 -8.279 -19.775 1.00 75.94 97 SER A N 1
ATOM 763 C CA . SER A 1 97 ? 21.852 -7.381 -18.719 1.00 75.94 97 SER A CA 1
ATOM 764 C C . SER A 1 97 ? 20.786 -6.432 -19.260 1.00 75.94 97 SER A C 1
ATOM 766 O O . SER A 1 97 ? 19.742 -6.252 -18.630 1.00 75.94 97 SER A O 1
ATOM 768 N N . LEU A 1 98 ? 21.013 -5.885 -20.459 1.00 78.62 98 LEU A N 1
ATOM 769 C CA . LEU A 1 98 ? 20.044 -5.037 -21.147 1.00 78.62 98 LEU A CA 1
ATOM 770 C C . LEU A 1 98 ? 18.763 -5.811 -21.481 1.00 78.62 98 LEU A C 1
ATOM 772 O O . LEU A 1 98 ? 17.673 -5.367 -21.122 1.00 78.62 98 LEU A O 1
ATOM 776 N N . GLN A 1 99 ? 18.885 -6.991 -22.096 1.00 83.81 99 GLN A N 1
ATOM 777 C CA . GLN A 1 99 ? 17.733 -7.825 -22.442 1.00 83.81 99 GLN A CA 1
ATOM 778 C C . GLN A 1 99 ? 16.935 -8.225 -21.196 1.00 83.81 99 GLN A C 1
ATOM 780 O O . GLN A 1 99 ? 15.713 -8.122 -21.193 1.00 83.81 99 GLN A O 1
ATOM 785 N N . SER A 1 100 ? 17.611 -8.596 -20.104 1.00 80.44 100 SER A N 1
ATOM 786 C CA . SER A 1 100 ? 16.942 -8.943 -18.844 1.00 80.44 100 SER A CA 1
ATOM 787 C C . SER A 1 100 ? 16.149 -7.767 -18.262 1.00 80.44 100 SER A C 1
ATOM 789 O O . SER A 1 100 ? 15.038 -7.959 -17.767 1.00 80.44 100 SER A O 1
ATOM 791 N N . ALA A 1 101 ? 16.688 -6.544 -18.332 1.00 76.62 101 ALA A N 1
ATOM 792 C CA . ALA A 1 101 ? 15.998 -5.337 -17.875 1.00 76.62 101 ALA A CA 1
ATOM 793 C C . ALA A 1 101 ? 14.779 -4.994 -18.749 1.00 76.62 101 ALA A C 1
ATOM 795 O O . ALA A 1 101 ? 13.735 -4.591 -18.222 1.00 76.62 101 ALA A O 1
ATOM 796 N N . ILE A 1 102 ? 14.899 -5.183 -20.069 1.00 83.44 102 ILE A N 1
ATOM 797 C CA . ILE A 1 102 ? 13.800 -5.014 -21.029 1.00 83.44 102 ILE A CA 1
ATOM 798 C C . ILE A 1 102 ? 12.695 -6.024 -20.726 1.00 83.44 102 ILE A C 1
ATOM 800 O O . ILE A 1 102 ? 11.563 -5.620 -20.472 1.00 83.44 102 ILE A O 1
ATOM 804 N N . ASP A 1 103 ? 13.032 -7.311 -20.645 1.00 85.38 103 ASP A N 1
ATOM 805 C CA . ASP A 1 103 ? 12.078 -8.391 -20.378 1.00 85.38 103 ASP A CA 1
ATOM 806 C C . ASP A 1 103 ? 11.364 -8.204 -19.037 1.00 85.38 103 ASP A C 1
ATOM 808 O O . ASP A 1 103 ? 10.169 -8.475 -18.904 1.00 85.38 103 ASP A O 1
ATOM 812 N N . TYR A 1 104 ? 12.094 -7.761 -18.012 1.00 81.31 104 TYR A N 1
ATOM 813 C CA . TYR A 1 104 ? 11.518 -7.479 -16.705 1.00 81.31 104 TYR A CA 1
ATOM 814 C C . TYR A 1 104 ? 10.517 -6.317 -16.768 1.00 81.31 104 TYR A C 1
ATOM 816 O O . TYR A 1 104 ? 9.402 -6.426 -16.250 1.00 81.31 104 TYR A O 1
ATOM 824 N N . SER A 1 105 ? 10.897 -5.220 -17.426 1.00 81.62 105 SER A N 1
ATOM 825 C CA . SER A 1 105 ? 10.037 -4.042 -17.561 1.00 81.62 105 SER A CA 1
ATOM 826 C C . SER A 1 105 ? 8.794 -4.347 -18.393 1.00 81.62 105 SER A C 1
ATOM 828 O O . SER A 1 105 ? 7.693 -3.960 -18.006 1.00 81.62 105 SER A O 1
ATOM 830 N N . ASP A 1 106 ? 8.949 -5.105 -19.477 1.00 86.94 106 ASP A N 1
ATOM 831 C CA . ASP A 1 106 ? 7.854 -5.545 -20.338 1.00 86.94 106 ASP A CA 1
ATOM 832 C C . ASP A 1 106 ? 6.848 -6.418 -19.571 1.00 86.94 106 ASP A C 1
ATOM 834 O O . ASP A 1 106 ? 5.645 -6.138 -19.554 1.00 86.94 106 ASP A O 1
ATOM 838 N N . LYS A 1 107 ? 7.336 -7.403 -18.803 1.00 85.75 107 LYS A N 1
ATOM 839 C CA . LYS A 1 107 ? 6.493 -8.220 -17.912 1.00 85.75 107 LYS A CA 1
ATOM 840 C C . LYS A 1 107 ? 5.725 -7.369 -16.905 1.00 85.75 107 LYS A C 1
ATOM 842 O O . LYS A 1 107 ? 4.541 -7.623 -16.673 1.00 85.75 107 LYS A O 1
ATOM 847 N N . LEU A 1 108 ? 6.375 -6.372 -16.302 1.00 82.12 108 LEU A N 1
ATOM 848 C CA . LEU A 1 108 ? 5.739 -5.491 -15.324 1.00 82.12 108 LEU A CA 1
ATOM 849 C C . LEU A 1 108 ? 4.657 -4.617 -15.974 1.00 82.12 108 LEU A C 1
ATOM 851 O O . LEU A 1 108 ? 3.560 -4.505 -15.425 1.00 82.12 108 LEU A O 1
ATOM 855 N N . ILE A 1 109 ? 4.935 -4.047 -17.150 1.00 88.88 109 ILE A N 1
ATOM 856 C CA . ILE A 1 109 ? 3.962 -3.278 -17.934 1.00 88.88 109 ILE A CA 1
ATOM 857 C C . ILE A 1 109 ? 2.763 -4.158 -18.273 1.00 88.88 109 ILE A C 1
ATOM 859 O O . ILE A 1 109 ? 1.635 -3.757 -18.006 1.00 88.88 109 ILE A O 1
ATOM 863 N N . HIS A 1 110 ? 2.979 -5.366 -18.798 1.00 89.81 110 HIS A N 1
ATOM 864 C CA . HIS A 1 110 ? 1.896 -6.285 -19.143 1.00 89.81 110 HIS A CA 1
ATOM 865 C C . HIS A 1 110 ? 1.065 -6.711 -17.932 1.00 89.81 110 HIS A C 1
ATOM 867 O O . HIS A 1 110 ? -0.165 -6.767 -18.014 1.00 89.81 110 HIS A O 1
ATOM 873 N N . TYR A 1 111 ? 1.715 -6.979 -16.799 1.00 87.19 111 TYR A N 1
ATOM 874 C CA . TYR A 1 111 ? 1.028 -7.300 -15.554 1.00 87.19 111 TYR A CA 1
ATOM 875 C C . TYR A 1 111 ? 0.137 -6.142 -15.085 1.00 87.19 111 TYR A C 1
ATOM 877 O O . TYR A 1 111 ? -1.059 -6.338 -14.864 1.00 87.19 111 TYR A O 1
ATOM 885 N N . LEU A 1 112 ? 0.692 -4.929 -14.982 1.00 87.31 112 LEU A N 1
ATOM 886 C CA . LEU A 1 112 ? -0.051 -3.742 -14.553 1.00 87.31 112 LEU A CA 1
ATOM 887 C C . LEU A 1 112 ? -1.164 -3.386 -15.547 1.00 87.31 112 LEU A C 1
ATOM 889 O O . LEU A 1 112 ? -2.291 -3.132 -15.131 1.00 87.31 112 LEU A O 1
ATOM 893 N N . ALA A 1 113 ? -0.885 -3.442 -16.850 1.00 89.88 113 ALA A N 1
ATOM 894 C CA . ALA A 1 113 ? -1.848 -3.208 -17.922 1.00 89.88 113 ALA A CA 1
ATOM 895 C C . ALA A 1 113 ? -3.055 -4.142 -17.819 1.00 89.88 113 ALA A C 1
ATOM 897 O O . ALA A 1 113 ? -4.194 -3.687 -17.861 1.00 89.88 113 ALA A O 1
ATOM 898 N N . ARG A 1 114 ? -2.828 -5.442 -17.590 1.00 91.06 114 ARG A N 1
ATOM 899 C CA . ARG A 1 114 ? -3.910 -6.428 -17.454 1.00 91.06 114 ARG A CA 1
ATOM 900 C C . ARG A 1 114 ? -4.861 -6.116 -16.296 1.00 91.06 114 ARG A C 1
ATOM 902 O O . ARG A 1 114 ? -6.041 -6.447 -16.379 1.00 91.06 114 ARG A O 1
ATOM 909 N N . VAL A 1 115 ? -4.349 -5.515 -15.224 1.00 88.25 115 VAL A N 1
ATOM 910 C CA . VAL A 1 115 ? -5.141 -5.143 -14.045 1.00 88.25 115 VAL A CA 1
ATOM 911 C C . VAL A 1 115 ? -5.826 -3.792 -14.241 1.00 88.25 115 VAL A C 1
ATOM 913 O O . VAL A 1 115 ? -6.984 -3.630 -13.867 1.00 88.25 115 VAL A O 1
ATOM 916 N N . VAL A 1 116 ? -5.108 -2.823 -14.805 1.00 92.06 116 VAL A N 1
ATOM 917 C CA . VAL A 1 116 ? -5.469 -1.406 -14.734 1.00 92.06 116 VAL A CA 1
ATOM 918 C C . VAL A 1 116 ? -6.134 -0.900 -16.015 1.00 92.06 116 VAL A C 1
ATOM 920 O O . VAL A 1 116 ? -7.083 -0.127 -15.920 1.00 92.06 116 VAL A O 1
ATOM 923 N N . ASP A 1 117 ? -5.728 -1.352 -17.204 1.00 92.19 117 ASP A N 1
ATOM 924 C CA . ASP A 1 117 ? -6.323 -0.889 -18.469 1.00 92.19 117 ASP A CA 1
ATOM 925 C C . ASP A 1 117 ? -7.832 -1.185 -18.605 1.00 92.19 117 ASP A C 1
ATOM 927 O O . ASP A 1 117 ? -8.535 -0.336 -19.156 1.00 92.19 117 ASP A O 1
ATOM 931 N N . PRO A 1 118 ? -8.381 -2.313 -18.098 1.00 94.44 118 PRO A N 1
ATOM 932 C CA . PRO A 1 118 ? -9.825 -2.556 -18.136 1.00 94.44 118 PRO A CA 1
ATOM 933 C C . PRO A 1 118 ? -10.642 -1.604 -17.251 1.00 94.44 118 PRO A C 1
ATOM 935 O O . PRO A 1 118 ? -11.869 -1.569 -17.349 1.00 94.44 118 PRO A O 1
ATOM 938 N N . LEU A 1 119 ? -9.990 -0.876 -16.340 1.00 93.25 119 LEU A N 1
ATOM 939 C CA . LEU A 1 119 ? -10.648 0.001 -15.379 1.00 93.25 119 LEU A CA 1
ATOM 940 C C . LEU A 1 119 ? -10.948 1.378 -15.994 1.00 93.25 119 LEU A C 1
ATOM 942 O O . LEU A 1 119 ? -10.362 1.768 -17.008 1.00 93.25 119 LEU A O 1
ATOM 946 N N . PRO A 1 120 ? -11.855 2.161 -15.378 1.00 93.38 120 PRO A N 1
ATOM 947 C CA . PRO A 1 120 ? -12.151 3.511 -15.832 1.00 93.38 120 PRO A CA 1
ATOM 948 C C . PRO A 1 120 ? -10.902 4.379 -16.008 1.00 93.38 120 PRO A C 1
ATOM 950 O O . PRO A 1 120 ? -9.925 4.267 -15.267 1.00 93.38 120 PRO A O 1
ATOM 953 N N . ARG A 1 121 ? -10.972 5.326 -16.947 1.00 90.25 121 ARG A N 1
ATOM 954 C CA . ARG A 1 121 ? -9.823 6.144 -17.362 1.00 90.25 121 ARG A CA 1
ATOM 955 C C . ARG A 1 121 ? -9.146 6.913 -16.226 1.00 90.25 121 ARG A C 1
ATOM 957 O O . ARG A 1 121 ? -7.945 7.117 -16.278 1.00 90.25 121 ARG A O 1
ATOM 964 N N . PHE A 1 122 ? -9.887 7.312 -15.193 1.00 89.94 122 PHE A N 1
ATOM 965 C CA . PHE A 1 122 ? -9.315 8.002 -14.031 1.00 89.94 122 PHE A CA 1
ATOM 966 C C . PHE A 1 122 ? -8.424 7.098 -13.156 1.00 89.94 122 PHE A C 1
ATOM 968 O O . PHE A 1 122 ? -7.668 7.622 -12.346 1.00 89.94 122 PHE A O 1
ATOM 975 N 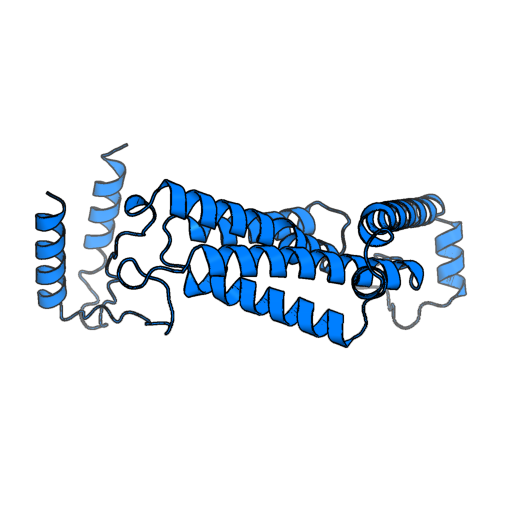N . ILE A 1 123 ? -8.524 5.770 -13.300 1.00 91.38 123 ILE A N 1
ATOM 976 C CA . ILE A 1 123 ? -7.602 4.788 -12.714 1.00 91.38 123 ILE A CA 1
ATOM 977 C C . ILE A 1 123 ? -6.497 4.453 -13.711 1.00 91.38 123 ILE A C 1
ATOM 979 O O . ILE A 1 123 ? -5.334 4.474 -13.333 1.00 91.38 123 ILE A O 1
ATOM 983 N N . SER A 1 124 ? -6.838 4.155 -14.971 1.00 91.75 124 SER A N 1
ATOM 984 C CA . SER A 1 124 ? -5.840 3.689 -15.946 1.00 91.75 124 SER A CA 1
ATOM 985 C C . SER A 1 124 ? -4.883 4.767 -16.438 1.00 91.75 124 SER A C 1
ATOM 987 O O . SER A 1 124 ? -3.738 4.478 -16.764 1.00 91.75 124 SER A O 1
ATOM 989 N N . HIS A 1 125 ? -5.345 6.013 -16.457 1.00 90.31 125 HIS A N 1
ATOM 990 C CA . HIS A 1 125 ? -4.582 7.197 -16.830 1.00 90.31 125 HIS A CA 1
ATOM 991 C C . HIS A 1 125 ? -4.907 8.311 -15.828 1.00 90.31 125 HIS A C 1
ATOM 993 O O . HIS A 1 125 ? -5.656 9.244 -16.150 1.00 90.31 125 HIS A O 1
ATOM 999 N N . PRO A 1 126 ? -4.423 8.188 -14.581 1.00 92.19 126 PRO A N 1
ATOM 1000 C CA . PRO A 1 126 ? -4.832 9.081 -13.516 1.00 92.19 126 PRO A CA 1
ATOM 1001 C C . PRO A 1 126 ? -4.321 10.497 -13.778 1.00 92.19 126 PRO A C 1
ATOM 1003 O O . PRO A 1 126 ? -3.206 10.724 -14.247 1.00 92.19 126 PRO A O 1
ATOM 1006 N N . SER A 1 127 ? -5.170 11.479 -13.486 1.00 93.81 127 SER A N 1
ATOM 1007 C CA . SER A 1 127 ? -4.756 12.879 -13.479 1.00 93.81 127 SER A CA 1
ATOM 1008 C C . SER A 1 127 ? -3.955 13.180 -12.210 1.00 93.81 127 SER A C 1
ATOM 1010 O O . SER A 1 127 ? -4.081 12.485 -11.202 1.00 93.81 127 SER A O 1
ATOM 1012 N N . LYS A 1 128 ? -3.213 14.295 -12.196 1.00 90.94 128 LYS A N 1
ATOM 1013 C CA . LYS A 1 128 ? -2.520 14.767 -10.981 1.00 90.94 128 LYS A CA 1
ATOM 1014 C C . LYS A 1 128 ? -3.453 14.897 -9.770 1.00 90.94 128 LYS A C 1
ATOM 1016 O O . LYS A 1 128 ? -3.024 14.699 -8.640 1.00 90.94 128 LYS A O 1
ATOM 1021 N N . LEU A 1 129 ? -4.726 15.232 -9.995 1.00 92.69 129 LEU A N 1
ATOM 1022 C CA . LEU A 1 129 ? -5.718 15.311 -8.925 1.00 92.69 129 LEU A CA 1
ATOM 1023 C C . LEU A 1 129 ? -6.057 13.923 -8.365 1.00 92.69 129 LEU A C 1
ATOM 1025 O O . LEU A 1 129 ? -6.117 13.767 -7.149 1.00 92.69 129 LEU A O 1
ATOM 1029 N N . ALA A 1 130 ? -6.255 12.926 -9.232 1.00 92.94 130 ALA A N 1
ATOM 1030 C CA . ALA A 1 130 ? -6.512 11.552 -8.807 1.00 92.94 130 ALA A CA 1
ATOM 1031 C C . ALA A 1 130 ? -5.338 11.003 -7.979 1.00 92.94 130 ALA A C 1
ATOM 1033 O O . ALA A 1 130 ? -5.563 10.432 -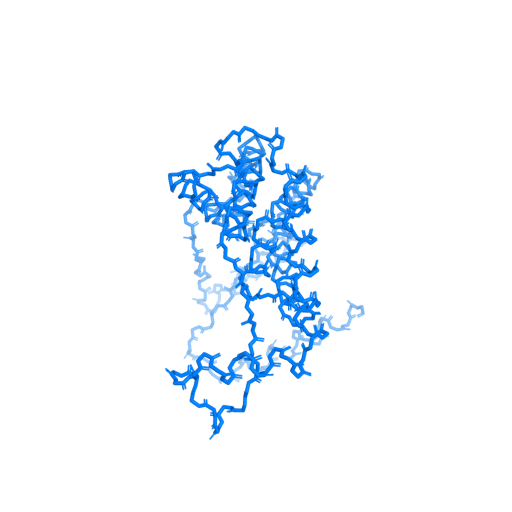6.915 1.00 92.94 130 ALA A O 1
ATOM 1034 N N . ASP A 1 131 ? -4.102 11.282 -8.400 1.00 90.00 131 ASP A N 1
ATOM 1035 C CA . ASP A 1 131 ? -2.888 10.933 -7.655 1.00 90.00 131 ASP A CA 1
ATOM 1036 C C . ASP A 1 131 ? -2.848 11.569 -6.259 1.00 90.00 131 ASP A C 1
ATOM 1038 O O . ASP A 1 131 ? -2.553 10.901 -5.269 1.00 90.00 131 ASP A O 1
ATOM 1042 N N . LEU A 1 132 ? -3.154 12.867 -6.156 1.00 91.75 132 LEU A N 1
ATOM 1043 C CA . LEU A 1 132 ? -3.170 13.574 -4.872 1.00 91.75 132 LEU A CA 1
ATOM 1044 C C . LEU A 1 132 ? -4.250 13.029 -3.933 1.00 91.75 132 LEU A C 1
ATOM 1046 O O . LEU A 1 132 ? -4.016 12.908 -2.727 1.00 91.75 132 LEU A O 1
ATOM 1050 N N . LEU A 1 133 ? -5.420 12.681 -4.473 1.00 93.00 133 LEU A N 1
ATOM 1051 C CA . LEU A 1 133 ? -6.502 12.069 -3.705 1.00 93.00 133 LEU A CA 1
ATOM 1052 C C . LEU A 1 133 ? -6.125 10.663 -3.233 1.00 93.00 133 LEU A C 1
ATOM 1054 O O . LEU A 1 133 ? -6.360 10.339 -2.070 1.00 93.00 133 LEU A O 1
ATOM 1058 N N . ALA A 1 134 ? -5.499 9.859 -4.094 1.00 92.12 134 ALA A N 1
ATOM 1059 C CA . ALA A 1 134 ? -4.985 8.540 -3.744 1.00 92.12 134 ALA A CA 1
ATOM 1060 C C . ALA A 1 134 ? -3.944 8.636 -2.617 1.00 92.12 134 ALA A C 1
ATOM 1062 O O . ALA A 1 134 ? -4.097 8.003 -1.570 1.00 92.12 134 ALA A O 1
ATOM 1063 N N . LEU A 1 135 ? -2.952 9.519 -2.764 1.00 90.44 135 LEU A N 1
ATOM 1064 C CA . LEU A 1 135 ? -1.940 9.760 -1.736 1.00 90.44 135 LEU A CA 1
ATOM 1065 C C . LEU A 1 135 ? -2.569 10.207 -0.409 1.00 90.44 135 LEU A C 1
ATOM 1067 O O . LEU A 1 135 ? -2.237 9.670 0.646 1.00 90.44 135 LEU A O 1
ATOM 1071 N N . SER A 1 136 ? -3.512 11.151 -0.454 1.00 92.75 136 SER A N 1
ATOM 1072 C CA . SER A 1 136 ? -4.220 11.633 0.740 1.00 92.75 136 SER A CA 1
ATOM 1073 C C . SER A 1 136 ? -5.021 10.518 1.414 1.00 92.75 136 SER A C 1
ATOM 1075 O O . SER A 1 136 ? -5.009 10.400 2.640 1.00 92.75 136 SER A O 1
ATOM 1077 N N . CYS A 1 137 ? -5.679 9.669 0.619 1.00 92.88 137 CYS A N 1
ATOM 1078 C CA . CYS A 1 137 ? -6.427 8.520 1.111 1.00 92.88 137 CYS A CA 1
ATOM 1079 C C . CYS A 1 137 ? -5.505 7.523 1.822 1.00 92.88 137 CYS A C 1
ATOM 1081 O O . CYS A 1 137 ? -5.810 7.097 2.933 1.00 92.88 137 CYS A O 1
ATOM 1083 N N . THR A 1 138 ? -4.340 7.228 1.241 1.00 90.00 138 THR A N 1
ATOM 1084 C CA . THR A 1 138 ? -3.343 6.330 1.837 1.00 90.00 138 THR A CA 1
ATOM 1085 C C . THR A 1 138 ? -2.751 6.906 3.117 1.00 90.00 138 THR A C 1
ATOM 1087 O O . THR A 1 138 ? -2.709 6.214 4.132 1.00 90.00 138 THR A O 1
ATOM 1090 N N . LEU A 1 139 ? -2.353 8.183 3.120 1.00 91.38 139 LEU A N 1
ATOM 1091 C CA . LEU A 1 139 ? -1.829 8.849 4.316 1.00 91.38 139 LEU A CA 1
ATOM 1092 C C . LEU A 1 139 ? -2.851 8.837 5.454 1.00 91.38 139 LEU A C 1
ATOM 1094 O O . LEU A 1 139 ? -2.521 8.483 6.587 1.00 91.38 139 LEU A O 1
ATOM 1098 N N . TYR A 1 140 ? -4.110 9.162 5.158 1.00 92.31 140 TYR A N 1
ATOM 1099 C CA . TYR A 1 140 ? -5.163 9.095 6.163 1.00 92.31 140 TYR A CA 1
ATOM 1100 C C . TYR A 1 140 ? -5.463 7.652 6.589 1.00 92.31 140 TYR A C 1
ATOM 1102 O O . TYR A 1 140 ? -5.693 7.409 7.771 1.00 92.31 140 TYR A O 1
ATOM 1110 N N . GLY A 1 141 ? -5.398 6.681 5.676 1.00 91.00 141 GLY A N 1
ATOM 1111 C CA . GLY A 1 141 ? -5.489 5.254 5.985 1.00 91.00 141 GLY A CA 1
ATOM 1112 C C . GLY A 1 141 ? -4.420 4.813 6.989 1.00 91.00 141 GLY A C 1
ATOM 1113 O O . GLY A 1 141 ? -4.743 4.149 7.974 1.00 91.00 141 GLY A O 1
ATOM 1114 N N . ILE A 1 142 ? -3.174 5.265 6.817 1.00 90.12 142 ILE A N 1
ATOM 1115 C CA . ILE A 1 142 ? -2.070 5.033 7.762 1.00 90.12 142 ILE A CA 1
ATOM 1116 C C . ILE A 1 142 ? -2.355 5.692 9.111 1.00 90.12 142 ILE A C 1
ATOM 1118 O O . ILE A 1 142 ? -2.189 5.054 10.148 1.00 90.12 142 ILE A O 1
ATOM 1122 N N . VAL A 1 143 ? -2.830 6.938 9.140 1.00 91.44 143 VAL A N 1
ATOM 1123 C CA . VAL A 1 143 ? -3.215 7.590 10.403 1.00 91.44 143 VAL A CA 1
ATOM 1124 C C . VAL A 1 143 ? -4.335 6.805 11.086 1.00 91.44 143 VAL A C 1
ATOM 1126 O O . VAL A 1 143 ? -4.246 6.479 12.270 1.00 91.44 143 VAL A O 1
ATOM 1129 N N . ARG A 1 144 ? -5.378 6.438 10.346 1.00 91.56 144 ARG A N 1
ATOM 1130 C CA . ARG A 1 144 ? -6.539 5.725 10.871 1.00 91.56 144 ARG A CA 1
ATOM 1131 C C . ARG A 1 144 ? -6.145 4.358 11.420 1.00 91.56 144 ARG A C 1
ATOM 1133 O O . ARG A 1 144 ? -6.390 4.082 12.593 1.00 91.56 144 ARG A O 1
ATOM 1140 N N . PHE A 1 145 ? -5.545 3.496 10.608 1.00 90.75 145 PHE A N 1
ATOM 1141 C CA . PHE A 1 145 ? -5.241 2.122 11.004 1.00 90.75 145 PHE A CA 1
ATOM 1142 C C . PHE A 1 145 ? -3.926 2.000 11.767 1.00 90.75 145 PHE A C 1
ATOM 1144 O O . PHE A 1 145 ? -3.869 1.236 12.712 1.00 90.75 145 PHE A O 1
ATOM 1151 N N . GLY A 1 146 ? -2.893 2.778 11.470 1.00 87.31 146 GLY A N 1
ATOM 1152 C CA . GLY A 1 146 ? -1.633 2.741 12.218 1.00 87.31 146 GLY A CA 1
ATOM 1153 C C . GLY A 1 146 ? -1.710 3.444 13.577 1.00 87.31 146 GLY A C 1
ATOM 1154 O O . GLY A 1 146 ? -1.201 2.930 14.575 1.00 87.31 146 GLY A O 1
ATOM 1155 N N . ILE A 1 147 ? -2.377 4.603 13.646 1.00 88.38 147 ILE A N 1
ATOM 1156 C CA . ILE A 1 147 ? -2.361 5.466 14.839 1.00 88.38 147 ILE A CA 1
ATOM 1157 C C . ILE A 1 147 ? -3.670 5.370 15.623 1.00 88.38 147 ILE A C 1
ATOM 1159 O O . ILE A 1 147 ? -3.643 5.049 16.814 1.00 88.38 147 ILE A O 1
ATOM 1163 N N . LEU A 1 148 ? -4.825 5.621 15.000 1.00 90.62 148 LEU A N 1
ATOM 1164 C CA . LEU A 1 148 ? -6.097 5.683 15.737 1.00 90.62 148 LEU A CA 1
ATOM 1165 C C . LEU A 1 148 ? -6.541 4.305 16.244 1.00 90.62 148 LEU A C 1
ATOM 1167 O O . LEU A 1 148 ? -7.083 4.205 17.344 1.00 90.62 148 LEU A O 1
ATOM 1171 N N . HIS A 1 149 ? -6.227 3.235 15.512 1.00 89.94 149 HIS A N 1
ATOM 1172 C CA . HIS A 1 149 ? -6.494 1.848 15.907 1.00 89.94 149 HIS A CA 1
ATOM 1173 C C . HIS A 1 149 ? -5.391 1.205 16.769 1.00 89.94 149 HIS A C 1
ATOM 1175 O O . HIS A 1 149 ? -5.463 0.021 17.096 1.00 89.94 149 HIS A O 1
ATOM 1181 N N . ARG A 1 150 ? -4.378 1.954 17.234 1.00 86.19 150 ARG A N 1
ATOM 1182 C CA . ARG A 1 150 ? -3.229 1.411 18.004 1.00 86.19 150 ARG A CA 1
ATOM 1183 C C . ARG A 1 150 ? -3.587 0.626 19.278 1.00 86.19 150 ARG A C 1
ATOM 1185 O O . ARG A 1 150 ? -2.747 -0.094 19.823 1.00 86.19 150 ARG A O 1
ATOM 1192 N N . LYS A 1 151 ? -4.806 0.802 19.801 1.00 85.69 151 LYS A N 1
ATOM 1193 C CA . LYS A 1 151 ? -5.318 0.112 20.998 1.00 85.69 151 LYS A CA 1
ATOM 1194 C C . LYS A 1 151 ? -5.961 -1.244 20.700 1.00 85.69 151 LYS A C 1
ATOM 1196 O O . LYS A 1 151 ? -6.199 -2.003 21.640 1.00 85.69 151 LYS A O 1
ATOM 1201 N N . TRP A 1 152 ? -6.177 -1.582 19.433 1.00 88.50 152 TRP A N 1
ATOM 1202 C CA . TRP A 1 152 ? -6.526 -2.938 19.031 1.00 88.50 152 TRP A CA 1
ATOM 1203 C C . TRP A 1 152 ? -5.342 -3.871 19.277 1.00 88.50 152 TRP A C 1
ATOM 1205 O O . TRP A 1 152 ? -4.187 -3.557 18.970 1.00 88.50 152 TRP A O 1
ATOM 1215 N N . ARG A 1 153 ? -5.631 -5.021 19.881 1.00 83.69 153 ARG A N 1
ATOM 1216 C CA . ARG A 1 153 ? -4.653 -5.977 20.400 1.00 83.69 153 ARG A CA 1
ATOM 1217 C C . ARG A 1 153 ? -3.651 -6.402 19.350 1.00 83.69 153 ARG A C 1
ATOM 1219 O O . ARG A 1 153 ? -2.461 -6.348 19.631 1.00 83.69 153 ARG A O 1
ATOM 1226 N N . TYR A 1 154 ? -4.128 -6.721 18.155 1.00 83.62 154 TYR A N 1
ATOM 1227 C CA . TYR A 1 154 ? -3.328 -7.276 17.065 1.00 83.62 154 TYR A CA 1
ATOM 1228 C C . TYR A 1 154 ? -2.910 -6.241 16.026 1.00 83.62 154 TYR A C 1
ATOM 1230 O O . TYR A 1 154 ? -2.185 -6.555 15.094 1.00 83.62 154 TYR A O 1
ATOM 1238 N N . ASN A 1 155 ? -3.301 -4.982 16.194 1.00 86.94 155 ASN A N 1
ATOM 1239 C CA . ASN A 1 155 ? -3.067 -3.973 15.171 1.00 86.94 155 ASN A CA 1
ATOM 1240 C C . ASN A 1 155 ? -1.592 -3.535 15.065 1.00 86.94 155 ASN A C 1
ATOM 1242 O O . ASN A 1 155 ? -1.182 -2.963 14.064 1.00 86.94 155 ASN A O 1
ATOM 1246 N N . TYR A 1 156 ? -0.753 -3.870 16.052 1.00 82.19 156 TYR A N 1
ATOM 1247 C CA . TYR A 1 156 ? 0.702 -3.739 15.902 1.00 82.19 156 TYR A CA 1
ATOM 1248 C C . TYR A 1 156 ? 1.280 -4.751 14.896 1.00 82.19 156 TYR A C 1
ATOM 1250 O O . TYR A 1 156 ? 2.272 -4.440 14.244 1.00 82.19 156 TYR A O 1
ATOM 1258 N N . LEU A 1 157 ? 0.654 -5.929 14.738 1.00 83.88 157 LEU A N 1
ATOM 1259 C CA . LEU A 1 157 ? 1.076 -6.939 13.763 1.00 83.88 157 LEU A CA 1
ATOM 1260 C C . LEU A 1 157 ? 0.871 -6.446 12.333 1.00 83.88 157 LEU A C 1
ATOM 1262 O O . LEU A 1 157 ? 1.654 -6.800 11.467 1.00 83.88 157 LEU A O 1
ATOM 1266 N N . LEU A 1 158 ? -0.131 -5.596 12.094 1.00 83.44 158 LEU A N 1
ATOM 1267 C CA . LEU A 1 158 ? -0.351 -4.958 10.796 1.00 83.44 158 LEU A CA 1
ATOM 1268 C C . LEU A 1 158 ? 0.836 -4.079 10.399 1.00 83.44 158 LEU A C 1
ATOM 1270 O O . LE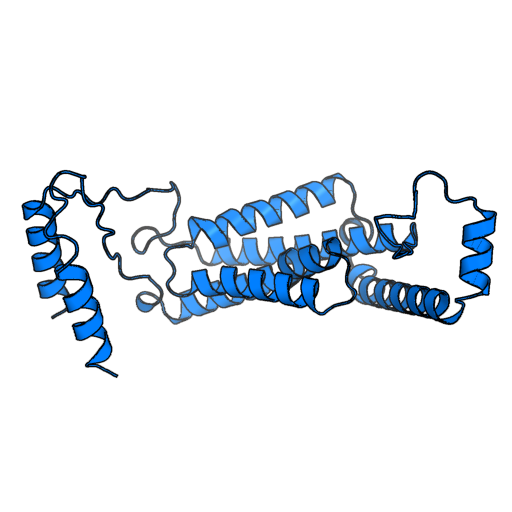U A 1 158 ? 1.363 -4.211 9.296 1.00 83.44 158 LEU A O 1
ATOM 1274 N N . MET A 1 159 ? 1.279 -3.209 11.310 1.00 81.38 159 MET A N 1
ATOM 1275 C CA . MET A 1 159 ? 2.425 -2.329 11.064 1.00 81.38 159 MET A CA 1
ATOM 1276 C C . MET A 1 159 ? 3.713 -3.134 10.906 1.00 81.38 159 MET A C 1
ATOM 1278 O O . MET A 1 159 ? 4.490 -2.865 9.993 1.00 81.38 159 MET A O 1
ATOM 1282 N N . LEU A 1 160 ? 3.903 -4.151 11.752 1.00 87.12 160 LEU A N 1
ATOM 1283 C CA . LEU A 1 160 ? 5.050 -5.047 11.666 1.00 87.12 160 LEU A CA 1
ATOM 1284 C C . LEU A 1 160 ? 5.067 -5.798 10.332 1.00 87.12 160 LEU A C 1
ATOM 1286 O O . LEU A 1 160 ? 6.072 -5.752 9.641 1.00 87.12 160 LEU A O 1
ATOM 1290 N N . ALA A 1 161 ? 3.958 -6.423 9.935 1.00 88.62 161 ALA A N 1
ATOM 1291 C CA . ALA A 1 161 ? 3.862 -7.167 8.684 1.00 88.62 161 ALA A CA 1
ATOM 1292 C C . ALA A 1 161 ? 4.074 -6.260 7.465 1.00 88.62 161 ALA A C 1
ATOM 1294 O O . ALA A 1 161 ? 4.835 -6.620 6.575 1.00 88.62 161 ALA A O 1
ATOM 1295 N N . THR A 1 162 ? 3.492 -5.055 7.456 1.00 87.06 162 THR A N 1
ATOM 1296 C CA . THR A 1 162 ? 3.712 -4.074 6.376 1.00 87.06 162 THR A CA 1
ATOM 1297 C C . THR A 1 162 ? 5.194 -3.701 6.264 1.00 87.06 162 THR A C 1
ATOM 1299 O O . THR A 1 162 ? 5.754 -3.703 5.168 1.00 87.06 162 THR A O 1
ATOM 1302 N N . TYR A 1 163 ? 5.849 -3.424 7.398 1.00 86.25 163 TYR A N 1
ATOM 1303 C CA . TYR A 1 163 ? 7.273 -3.086 7.443 1.00 86.25 163 TYR A CA 1
ATOM 1304 C C . TYR A 1 163 ? 8.166 -4.268 7.049 1.00 86.25 163 TYR A C 1
ATOM 1306 O O . TYR A 1 163 ? 9.107 -4.100 6.281 1.00 86.25 163 TYR A O 1
ATOM 1314 N N . SER A 1 164 ? 7.858 -5.475 7.522 1.00 88.75 164 SER A N 1
ATOM 1315 C CA . SER A 1 164 ? 8.581 -6.693 7.160 1.00 88.75 164 SER A CA 1
ATOM 1316 C C . SER A 1 164 ? 8.451 -7.010 5.674 1.00 88.75 164 SER A C 1
ATOM 1318 O O . SER A 1 164 ? 9.440 -7.404 5.063 1.00 88.75 164 SER A O 1
ATOM 1320 N N . THR A 1 165 ? 7.278 -6.804 5.063 1.00 87.50 165 THR A N 1
ATOM 1321 C CA . THR A 1 165 ? 7.125 -6.962 3.612 1.00 87.50 165 THR A CA 1
ATOM 1322 C C . THR A 1 165 ? 7.933 -5.920 2.854 1.00 87.50 165 THR A C 1
ATOM 1324 O O . THR A 1 165 ? 8.624 -6.274 1.905 1.00 87.50 165 THR A O 1
ATOM 1327 N N . TRP A 1 166 ? 7.902 -4.658 3.289 1.00 90.12 166 TRP A N 1
ATOM 1328 C CA . TRP A 1 166 ? 8.743 -3.619 2.699 1.00 90.12 166 TRP A CA 1
ATOM 1329 C C . TRP A 1 166 ? 10.229 -3.983 2.761 1.00 90.12 166 TRP A C 1
ATOM 1331 O O . TRP A 1 166 ? 10.900 -3.978 1.735 1.00 90.12 166 TRP A O 1
ATOM 1341 N N . LEU A 1 167 ? 10.720 -4.351 3.947 1.00 87.94 167 LEU A N 1
ATOM 1342 C CA . LEU A 1 167 ? 12.122 -4.686 4.177 1.00 87.94 167 LEU A CA 1
ATOM 1343 C C . LEU A 1 167 ? 12.539 -5.936 3.393 1.00 87.94 167 LEU A C 1
ATOM 1345 O O . LEU A 1 167 ? 13.605 -5.948 2.790 1.00 87.94 167 LEU A O 1
ATOM 1349 N N . GLY A 1 168 ? 11.695 -6.970 3.364 1.00 88.00 168 GLY A N 1
ATOM 1350 C CA . GLY A 1 168 ? 11.956 -8.191 2.601 1.00 88.00 168 GLY A CA 1
ATOM 1351 C C . GLY A 1 168 ? 12.033 -7.931 1.097 1.00 88.00 168 GLY A C 1
ATOM 1352 O O . GLY A 1 168 ? 12.956 -8.407 0.444 1.00 88.00 168 GLY A O 1
ATOM 1353 N N . LEU A 1 169 ? 11.114 -7.126 0.552 1.00 86.25 169 LEU A N 1
ATOM 1354 C CA . LEU A 1 169 ? 11.162 -6.721 -0.856 1.00 86.25 169 LEU A CA 1
ATOM 1355 C C . LEU A 1 169 ? 12.388 -5.855 -1.151 1.00 86.25 169 LEU A C 1
ATOM 1357 O O . LEU A 1 169 ? 13.055 -6.080 -2.153 1.00 86.25 169 LEU A O 1
ATOM 1361 N N . PHE A 1 170 ? 12.716 -4.918 -0.265 1.00 82.31 170 PHE A N 1
ATOM 1362 C CA . PHE A 1 170 ? 13.862 -4.031 -0.435 1.00 82.31 170 PHE A CA 1
ATOM 1363 C C . PHE A 1 170 ? 15.203 -4.778 -0.400 1.00 82.31 170 PHE A C 1
ATOM 1365 O O . PHE A 1 170 ? 16.103 -4.455 -1.165 1.00 82.31 170 PHE A O 1
ATOM 1372 N N . LEU A 1 171 ? 15.350 -5.768 0.486 1.00 84.31 171 LEU A N 1
ATOM 1373 C CA . LEU A 1 171 ? 16.611 -6.493 0.657 1.00 84.31 171 LEU A CA 1
ATOM 1374 C C . LEU A 1 171 ? 16.795 -7.642 -0.337 1.00 84.31 171 LEU A C 1
ATOM 1376 O O . LEU A 1 171 ? 17.931 -7.951 -0.688 1.00 84.31 171 LEU A O 1
ATOM 1380 N N . TRP A 1 172 ? 15.716 -8.320 -0.740 1.00 77.81 172 TRP A N 1
ATOM 1381 C CA . TRP A 1 172 ? 15.806 -9.584 -1.489 1.00 77.81 172 TRP A CA 1
ATOM 1382 C C . TRP A 1 172 ? 15.207 -9.537 -2.889 1.00 77.81 172 TRP A C 1
ATOM 1384 O O . TRP A 1 172 ? 15.297 -10.525 -3.617 1.00 77.81 172 TRP A O 1
ATOM 1394 N N . SER A 1 173 ? 14.597 -8.422 -3.283 1.00 71.31 173 SER A N 1
ATOM 1395 C CA . SER A 1 173 ? 14.043 -8.269 -4.620 1.00 71.31 173 SER A CA 1
ATOM 1396 C C . SER A 1 173 ? 14.887 -7.295 -5.438 1.00 71.31 173 SER A C 1
ATOM 1398 O O . SER A 1 173 ? 15.319 -6.277 -4.905 1.00 71.31 173 SER A O 1
ATOM 1400 N N . PRO A 1 174 ? 15.044 -7.507 -6.757 1.00 64.44 174 PRO A N 1
ATOM 1401 C CA . PRO A 1 174 ? 15.646 -6.514 -7.652 1.00 64.44 174 PRO A CA 1
ATOM 1402 C C . PRO A 1 174 ? 14.742 -5.283 -7.868 1.00 64.44 174 PRO A C 1
ATOM 1404 O O . PRO A 1 174 ? 14.941 -4.521 -8.810 1.00 64.44 174 PRO A O 1
ATOM 1407 N N . LEU A 1 175 ? 13.708 -5.109 -7.038 1.00 64.62 175 LEU A N 1
ATOM 1408 C CA . LEU A 1 175 ? 12.813 -3.965 -7.115 1.00 64.62 175 LEU A CA 1
ATOM 1409 C C . LEU A 1 175 ? 13.541 -2.734 -6.603 1.00 64.62 175 LEU A C 1
ATOM 1411 O O . LEU A 1 175 ? 14.174 -2.776 -5.549 1.00 64.62 175 LEU A O 1
ATOM 1415 N N . ASP A 1 176 ? 13.373 -1.612 -7.296 1.00 69.62 176 ASP A N 1
ATOM 1416 C CA . ASP A 1 176 ? 13.781 -0.335 -6.733 1.00 69.62 176 ASP A CA 1
ATOM 1417 C C . ASP A 1 176 ? 13.047 -0.073 -5.397 1.00 69.62 176 ASP A C 1
ATOM 1419 O O . ASP A 1 176 ? 11.957 -0.592 -5.105 1.00 69.62 176 ASP A O 1
ATOM 1423 N N . GLY A 1 177 ? 13.668 0.731 -4.528 1.00 72.56 177 GLY A N 1
ATOM 1424 C CA . GLY A 1 177 ? 13.079 1.069 -3.228 1.00 72.56 177 GLY A CA 1
ATOM 1425 C C . GLY A 1 177 ? 11.706 1.732 -3.362 1.00 72.56 177 GLY A C 1
ATOM 1426 O O . GLY A 1 177 ? 10.857 1.597 -2.478 1.00 72.56 177 GLY A O 1
ATOM 1427 N N . GLN A 1 178 ? 11.450 2.381 -4.499 1.00 72.19 178 GLN A N 1
ATOM 1428 C CA . GLN A 1 178 ? 10.171 2.986 -4.833 1.00 72.19 178 GLN A CA 1
ATOM 1429 C C . GLN A 1 178 ? 9.068 1.935 -5.029 1.00 72.19 178 GLN A C 1
ATOM 1431 O O . GLN A 1 178 ? 8.008 2.060 -4.413 1.00 72.19 178 GLN A O 1
ATOM 1436 N N . LEU A 1 179 ? 9.300 0.876 -5.808 1.00 73.69 179 LEU A N 1
ATOM 1437 C CA . LEU A 1 179 ? 8.326 -0.190 -6.045 1.00 73.69 179 LEU A CA 1
ATOM 1438 C C . LEU A 1 179 ? 8.139 -1.073 -4.807 1.00 73.69 179 LEU A C 1
ATOM 1440 O O . LEU A 1 179 ? 7.023 -1.519 -4.535 1.00 73.69 179 LEU A O 1
ATOM 1444 N N . SER A 1 180 ? 9.190 -1.263 -4.006 1.00 80.50 180 SER A N 1
ATOM 1445 C CA . SER A 1 180 ? 9.092 -1.940 -2.704 1.00 80.50 180 SER A CA 1
ATOM 1446 C C . SER A 1 180 ? 8.201 -1.157 -1.732 1.00 80.50 180 SER A C 1
ATOM 1448 O O . SER A 1 180 ? 7.272 -1.711 -1.138 1.00 80.50 180 SER A O 1
ATOM 1450 N N . THR A 1 181 ? 8.420 0.159 -1.628 1.00 81.69 181 THR A N 1
ATOM 1451 C CA . THR A 1 181 ? 7.575 1.087 -0.849 1.00 81.69 181 THR A CA 1
ATOM 1452 C C . THR A 1 181 ? 6.140 1.072 -1.345 1.00 81.69 181 THR A C 1
ATOM 1454 O O . THR A 1 181 ? 5.202 0.987 -0.551 1.00 81.69 181 THR A O 1
ATOM 1457 N N . TRP A 1 182 ? 5.961 1.089 -2.662 1.00 81.94 182 TRP A N 1
ATOM 1458 C CA . TRP A 1 182 ? 4.645 1.044 -3.268 1.00 81.94 182 TRP A CA 1
ATOM 1459 C C . TRP A 1 182 ? 3.901 -0.257 -2.949 1.00 81.94 182 TRP A C 1
ATOM 1461 O O . TRP A 1 182 ? 2.763 -0.216 -2.486 1.00 81.94 182 TRP A O 1
ATOM 1471 N N . THR A 1 183 ? 4.550 -1.407 -3.123 1.00 84.12 183 THR A N 1
ATOM 1472 C CA . THR A 1 183 ? 3.943 -2.721 -2.876 1.00 84.12 183 THR A CA 1
ATOM 1473 C C . THR A 1 183 ? 3.514 -2.858 -1.417 1.00 84.12 183 THR A C 1
ATOM 1475 O O . THR A 1 183 ? 2.390 -3.272 -1.131 1.00 84.12 183 THR A O 1
ATOM 1478 N N . ALA A 1 184 ? 4.365 -2.444 -0.478 1.00 86.12 184 ALA A N 1
ATOM 1479 C CA . ALA A 1 184 ? 4.030 -2.488 0.939 1.00 86.12 184 ALA A CA 1
ATOM 1480 C C . ALA A 1 184 ? 2.839 -1.575 1.291 1.00 86.12 184 ALA A C 1
ATOM 1482 O O . ALA A 1 184 ? 1.901 -2.014 1.957 1.00 86.12 184 ALA A O 1
ATOM 1483 N N . LEU A 1 185 ? 2.843 -0.322 0.823 1.00 84.38 185 LEU A N 1
ATOM 1484 C CA . LEU A 1 185 ? 1.843 0.678 1.220 1.00 84.38 185 LEU A CA 1
ATOM 1485 C C . LEU A 1 185 ? 0.511 0.579 0.473 1.00 84.38 185 LEU A C 1
ATOM 1487 O O . LEU A 1 185 ? -0.530 0.876 1.053 1.00 84.38 185 LEU A O 1
ATOM 1491 N N . TYR A 1 186 ? 0.529 0.204 -0.802 1.00 83.31 186 TYR A N 1
ATOM 1492 C CA . TYR A 1 186 ? -0.665 0.228 -1.646 1.00 83.31 186 TYR A CA 1
ATOM 1493 C C . TYR A 1 186 ? -1.235 -1.165 -1.891 1.00 83.31 186 TYR A C 1
ATOM 1495 O O . TYR A 1 186 ? -2.447 -1.298 -1.983 1.00 83.31 186 TYR A O 1
ATOM 1503 N N . MET A 1 187 ? -0.420 -2.222 -1.920 1.00 83.69 187 MET A N 1
ATOM 1504 C CA . MET A 1 187 ? -0.954 -3.580 -2.062 1.00 83.69 187 MET A CA 1
ATOM 1505 C C . MET A 1 187 ? -1.171 -4.233 -0.702 1.00 83.69 187 MET A C 1
ATOM 1507 O O . MET A 1 187 ? -2.288 -4.607 -0.370 1.00 83.69 187 MET A O 1
ATOM 1511 N N . VAL A 1 188 ? -0.127 -4.346 0.115 1.00 89.81 188 VAL A N 1
ATOM 1512 C CA . VAL A 1 188 ? -0.158 -5.180 1.329 1.00 89.81 188 VAL A CA 1
ATOM 1513 C C . VAL A 1 188 ? -0.968 -4.531 2.451 1.00 89.81 188 VAL A C 1
ATOM 1515 O O . VAL A 1 188 ? -1.819 -5.181 3.063 1.00 89.81 188 VAL A O 1
ATOM 1518 N N . PHE A 1 189 ? -0.738 -3.243 2.706 1.00 89.81 189 PHE A N 1
ATOM 1519 C CA . PHE A 1 189 ? -1.371 -2.522 3.808 1.00 89.81 189 PHE A CA 1
ATOM 1520 C C . PHE A 1 189 ? -2.915 -2.581 3.782 1.00 89.81 189 PHE A C 1
ATOM 1522 O O . PHE A 1 189 ? -3.483 -2.962 4.807 1.00 89.81 189 PHE A O 1
ATOM 1529 N N . PRO A 1 190 ? -3.629 -2.331 2.659 1.00 91.06 190 PRO A N 1
ATOM 1530 C CA . PRO A 1 190 ? -5.092 -2.442 2.629 1.00 91.06 190 PRO A CA 1
ATOM 1531 C C . PRO A 1 190 ? -5.634 -3.835 2.989 1.00 91.06 190 PRO A C 1
ATOM 1533 O O . PRO A 1 190 ? -6.635 -3.934 3.705 1.00 91.06 190 PRO A O 1
ATOM 1536 N N . PHE A 1 191 ? -4.976 -4.918 2.556 1.00 91.50 191 PHE A N 1
ATOM 1537 C CA . PHE A 1 191 ? -5.387 -6.284 2.914 1.00 91.50 191 PHE A CA 1
ATOM 1538 C C . PHE A 1 191 ? -5.146 -6.589 4.393 1.00 91.50 191 PHE A C 1
ATOM 1540 O O . PHE A 1 191 ? -5.975 -7.231 5.049 1.00 91.50 191 PHE A O 1
ATOM 1547 N N . LEU A 1 192 ? -4.042 -6.091 4.953 1.00 92.00 192 LEU A N 1
ATOM 1548 C CA . LEU A 1 192 ? -3.796 -6.201 6.386 1.00 92.00 192 LEU A CA 1
ATOM 1549 C C . LEU A 1 192 ? -4.819 -5.389 7.188 1.00 92.00 192 LEU A C 1
ATOM 1551 O O . LEU A 1 192 ? -5.305 -5.885 8.204 1.00 92.00 192 LEU A O 1
ATOM 1555 N N . CYS A 1 193 ? -5.213 -4.196 6.726 1.00 91.69 193 CYS A N 1
ATOM 1556 C CA . CYS A 1 193 ? -6.298 -3.416 7.331 1.00 91.69 193 CYS A CA 1
ATOM 1557 C C . CYS A 1 193 ? -7.608 -4.208 7.343 1.00 91.69 193 CYS A C 1
ATOM 1559 O O . CYS A 1 193 ? -8.238 -4.312 8.395 1.00 91.69 193 CYS A O 1
ATOM 1561 N N . ALA A 1 194 ? -7.981 -4.825 6.217 1.00 92.25 194 ALA A N 1
ATOM 1562 C CA . ALA A 1 194 ? -9.166 -5.679 6.129 1.00 92.25 194 ALA A CA 1
ATOM 1563 C C . ALA A 1 194 ? -9.116 -6.841 7.130 1.00 92.25 194 ALA A C 1
ATOM 1565 O O . ALA A 1 194 ? -10.081 -7.085 7.854 1.00 92.25 194 ALA A O 1
ATOM 1566 N N . THR A 1 195 ? -7.962 -7.502 7.236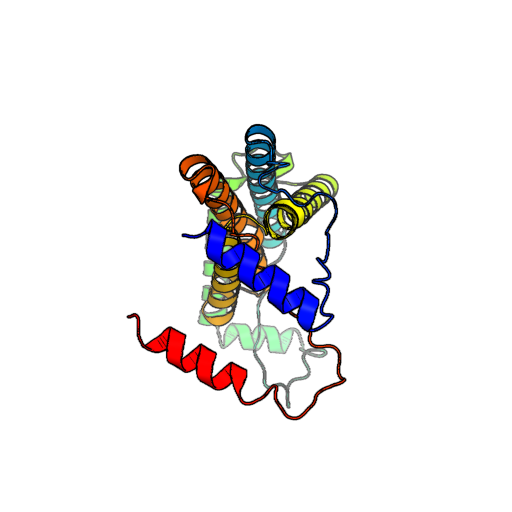 1.00 91.12 195 THR A N 1
ATOM 1567 C CA . THR A 1 195 ? -7.745 -8.603 8.184 1.00 91.12 195 THR A CA 1
ATOM 1568 C C . THR A 1 195 ? -7.827 -8.124 9.636 1.00 91.12 195 THR A C 1
ATOM 1570 O O . THR A 1 195 ? -8.446 -8.782 10.467 1.00 91.12 195 THR A O 1
ATOM 1573 N N . SER A 1 196 ? -7.252 -6.958 9.948 1.00 90.44 196 SER A N 1
ATOM 1574 C CA . SER A 1 196 ? -7.292 -6.348 11.284 1.00 90.44 196 SER A CA 1
ATOM 1575 C C . SER A 1 196 ? -8.724 -6.008 11.703 1.00 90.44 196 SER A C 1
ATOM 1577 O O . SER A 1 196 ? -9.139 -6.351 12.809 1.00 90.44 196 SER A O 1
ATOM 1579 N N . VAL A 1 197 ? -9.507 -5.406 10.801 1.00 91.94 197 VAL A N 1
ATOM 1580 C CA . VAL A 1 197 ? -10.924 -5.084 11.034 1.00 91.94 197 VAL A CA 1
ATOM 1581 C C . VAL A 1 197 ? -11.752 -6.351 11.226 1.00 91.94 197 VAL A C 1
ATOM 1583 O O . VAL A 1 197 ? -12.519 -6.431 12.185 1.00 91.94 197 VAL A O 1
ATOM 1586 N N . ALA A 1 198 ? -11.565 -7.361 10.371 1.00 91.50 198 ALA A N 1
ATOM 1587 C CA . ALA A 1 198 ? -12.251 -8.643 10.500 1.00 91.50 198 ALA A CA 1
ATOM 1588 C C . ALA A 1 198 ? -11.923 -9.314 11.841 1.00 91.50 198 ALA A C 1
ATOM 1590 O O . ALA A 1 198 ? -12.825 -9.693 12.585 1.00 91.50 198 ALA A O 1
ATOM 1591 N N . LEU A 1 199 ? -10.638 -9.392 12.197 1.00 90.00 199 LEU A N 1
ATOM 1592 C CA . LEU A 1 199 ? -10.183 -9.978 13.456 1.00 90.00 199 LEU A CA 1
ATOM 1593 C C . LEU A 1 199 ? -10.735 -9.221 14.669 1.00 90.00 199 LEU A C 1
ATOM 1595 O O . LEU A 1 199 ? -11.177 -9.842 15.633 1.00 90.00 199 LEU A O 1
ATOM 1599 N N . HIS A 1 200 ? -10.741 -7.887 14.626 1.00 88.75 200 HIS A N 1
ATOM 1600 C CA . HIS A 1 200 ? -11.329 -7.074 15.686 1.00 88.75 200 HIS A CA 1
ATOM 1601 C C . HIS A 1 200 ? -12.827 -7.353 15.840 1.00 88.75 200 HIS A C 1
ATOM 1603 O O . HIS A 1 200 ? -13.308 -7.520 16.960 1.00 88.75 200 HIS A O 1
ATOM 1609 N N . TRP A 1 201 ? -13.554 -7.446 14.727 1.00 88.12 201 TRP A N 1
ATOM 1610 C CA . TRP A 1 201 ? -14.981 -7.742 14.740 1.00 88.12 201 TRP A CA 1
ATOM 1611 C C . TRP A 1 201 ? -15.279 -9.140 15.298 1.00 88.12 201 TRP A C 1
ATOM 1613 O O . TRP A 1 201 ? -16.128 -9.266 16.177 1.00 88.12 201 TRP A O 1
ATOM 1623 N N . PHE A 1 202 ? -14.529 -10.167 14.881 1.00 90.50 202 PHE A N 1
ATOM 1624 C CA . PHE A 1 202 ? -14.687 -11.534 15.392 1.00 90.50 202 PHE A CA 1
ATOM 1625 C C . PHE A 1 202 ? -14.363 -11.666 16.885 1.00 90.50 202 PHE A C 1
ATOM 1627 O O . PHE A 1 202 ? -15.012 -12.431 17.594 1.00 90.50 202 PHE A O 1
ATOM 1634 N N . LEU A 1 203 ? -13.358 -10.937 17.375 1.00 87.44 203 LEU A N 1
ATOM 1635 C CA . LEU A 1 203 ? -12.918 -11.026 18.770 1.00 87.44 203 LEU A CA 1
ATOM 1636 C C . LEU A 1 203 ? -13.691 -10.103 19.724 1.00 87.44 203 LEU A C 1
ATOM 1638 O O . LEU A 1 203 ? -13.618 -10.299 20.942 1.00 87.44 203 LEU A O 1
ATOM 1642 N N . GLY A 1 204 ? -14.401 -9.097 19.206 1.00 86.50 204 GLY A N 1
ATOM 1643 C CA . GLY A 1 204 ? -15.230 -8.174 19.979 1.00 86.50 204 GLY A CA 1
ATOM 1644 C C . GLY A 1 204 ? -14.480 -7.546 21.158 1.00 86.50 204 GLY A C 1
ATOM 1645 O O . GLY A 1 204 ? -13.491 -6.833 20.997 1.00 86.50 204 GLY A O 1
ATOM 1646 N N . GLU A 1 205 ? -14.926 -7.828 22.384 1.00 81.75 205 GLU A N 1
ATOM 1647 C CA . GLU A 1 205 ? -14.290 -7.298 23.597 1.00 81.75 205 GLU A CA 1
ATOM 1648 C C . GLU A 1 205 ? -12.858 -7.807 23.822 1.00 81.75 205 GLU A C 1
ATOM 1650 O O . GLU A 1 205 ? -12.030 -7.099 24.401 1.00 81.75 205 GLU A O 1
ATOM 1655 N N . SER A 1 206 ? -12.540 -9.008 23.338 1.00 82.75 206 SER A N 1
ATOM 1656 C CA . SER A 1 206 ? -11.207 -9.607 23.478 1.00 82.75 206 SER A CA 1
ATOM 1657 C C . SER A 1 206 ? -10.180 -8.996 22.521 1.00 82.75 206 SER A C 1
ATOM 1659 O O . SER A 1 206 ? -8.973 -9.206 22.677 1.00 82.75 206 SER A O 1
ATOM 1661 N N . ALA A 1 207 ? -10.647 -8.207 21.548 1.00 82.81 207 ALA A N 1
ATOM 1662 C CA . ALA A 1 207 ? -9.818 -7.535 20.557 1.00 82.81 207 ALA A CA 1
ATOM 1663 C C . ALA A 1 207 ? -9.048 -6.328 21.111 1.00 82.81 207 ALA A C 1
ATOM 1665 O O . ALA A 1 207 ? -8.215 -5.758 20.407 1.00 82.81 207 ALA A O 1
ATOM 1666 N N . TRP A 1 208 ? -9.310 -5.904 22.346 1.00 81.69 208 TRP A N 1
ATOM 1667 C CA . TRP A 1 208 ? -8.714 -4.703 22.925 1.00 81.69 208 TRP A CA 1
ATOM 1668 C C . TRP A 1 208 ? -7.465 -5.041 23.736 1.00 81.69 208 TRP A C 1
ATOM 1670 O O . TRP A 1 208 ? -7.444 -6.009 24.498 1.00 81.69 208 TRP A O 1
ATOM 1680 N N . LYS A 1 209 ? -6.404 -4.228 23.609 1.00 71.75 209 LYS A N 1
ATOM 1681 C CA . LYS A 1 209 ? -5.269 -4.337 24.536 1.00 71.75 209 LYS A CA 1
ATOM 1682 C C . LYS A 1 209 ? -5.776 -4.057 25.953 1.00 71.75 209 LYS A C 1
ATOM 1684 O O . LYS A 1 209 ? -6.479 -3.058 26.138 1.00 71.75 209 LYS A O 1
ATOM 1689 N N . PRO A 1 210 ? -5.398 -4.867 26.958 1.00 61.66 210 PRO A N 1
ATOM 1690 C CA . PRO A 1 210 ? -5.611 -4.468 28.337 1.00 61.66 210 PRO A CA 1
ATOM 1691 C C . PRO A 1 210 ? -4.912 -3.124 28.540 1.00 61.66 210 PRO A C 1
ATOM 1693 O O . PRO A 1 210 ? -3.783 -2.927 28.083 1.00 61.66 210 PRO A O 1
ATOM 1696 N N . THR A 1 211 ? -5.603 -2.176 29.164 1.00 54.34 211 THR A N 1
ATOM 1697 C CA . THR A 1 211 ? -5.103 -0.826 29.433 1.00 54.34 211 THR A CA 1
ATOM 1698 C C . THR A 1 211 ? -3.983 -0.888 30.484 1.00 54.34 211 THR A C 1
ATOM 1700 O O . THR A 1 211 ? -4.183 -0.444 31.604 1.00 54.34 211 THR A O 1
ATOM 1703 N N . ARG A 1 212 ? -2.827 -1.493 30.178 1.00 48.25 212 ARG A N 1
ATOM 1704 C CA . ARG A 1 212 ? -1.686 -1.558 31.103 1.00 48.25 212 ARG A CA 1
ATOM 1705 C C . ARG A 1 212 ? -1.035 -0.178 31.218 1.00 48.25 212 ARG A C 1
ATOM 1707 O O . ARG A 1 212 ? -0.844 0.513 30.213 1.00 48.25 212 ARG A O 1
ATOM 1714 N N . TYR A 1 213 ? -0.787 0.228 32.457 1.00 42.16 213 TYR A N 1
ATOM 1715 C CA . TYR A 1 213 ? -0.202 1.504 32.848 1.00 42.16 213 TYR A CA 1
ATOM 1716 C C . TYR A 1 213 ? 1.311 1.475 32.579 1.00 42.16 213 TYR A C 1
ATOM 1718 O O . TYR A 1 213 ? 1.957 0.465 32.833 1.00 42.16 213 TYR A O 1
ATOM 1726 N N . ILE A 1 214 ? 1.857 2.548 32.002 1.00 43.41 214 ILE A N 1
ATOM 1727 C CA . ILE A 1 214 ? 3.299 2.710 31.767 1.00 43.41 214 ILE A CA 1
ATOM 1728 C C . ILE A 1 214 ? 3.838 3.531 32.944 1.00 43.41 214 ILE A C 1
ATOM 1730 O O . ILE A 1 214 ? 3.306 4.608 33.217 1.00 43.41 214 ILE A O 1
ATOM 1734 N N . LEU A 1 215 ? 4.822 2.975 33.647 1.00 37.75 215 LEU A N 1
ATOM 1735 C CA . LEU A 1 215 ? 5.558 3.567 34.766 1.00 37.75 215 LEU A CA 1
ATOM 1736 C C . LEU A 1 215 ? 6.695 4.444 34.221 1.00 37.75 215 LEU A C 1
ATOM 1738 O O . LEU A 1 215 ? 7.581 3.924 33.553 1.00 37.75 215 LEU A O 1
ATOM 1742 N N . GLU A 1 216 ? 6.680 5.746 34.499 1.00 40.88 216 GLU A N 1
ATOM 1743 C CA . GLU A 1 216 ? 7.877 6.598 34.435 1.00 40.88 216 GLU A CA 1
ATOM 1744 C C . GLU A 1 216 ? 8.395 6.732 35.861 1.00 40.88 216 GLU A C 1
ATOM 1746 O O . GLU A 1 216 ? 7.607 7.077 36.730 1.00 40.88 216 GLU A O 1
ATOM 1751 N N . THR A 1 217 ? 9.670 6.445 36.114 1.00 39.50 217 THR A N 1
ATOM 1752 C CA . THR A 1 217 ? 10.337 6.768 37.381 1.00 39.50 217 THR A CA 1
ATOM 1753 C C . THR A 1 217 ? 10.799 8.220 37.336 1.00 39.50 217 THR A C 1
ATOM 1755 O O . THR A 1 217 ? 11.705 8.543 36.565 1.00 39.50 217 THR A O 1
ATOM 1758 N N . ASP A 1 218 ? 10.209 9.088 38.159 1.00 36.28 218 ASP A N 1
ATOM 1759 C CA . ASP A 1 218 ? 10.810 10.388 38.458 1.00 36.28 218 ASP A CA 1
ATOM 1760 C C . ASP A 1 218 ? 12.189 10.149 39.093 1.00 36.28 218 ASP A C 1
ATOM 1762 O O . ASP A 1 218 ? 12.356 9.293 39.964 1.00 36.28 218 ASP A O 1
ATOM 1766 N N . GLY A 1 219 ? 13.202 10.859 38.594 1.00 39.72 219 GLY A N 1
ATOM 1767 C CA . GLY A 1 219 ? 14.624 10.639 38.868 1.00 39.72 219 GLY A CA 1
ATOM 1768 C C . GLY A 1 219 ? 15.095 10.992 40.282 1.00 39.72 219 GLY A C 1
ATOM 1769 O O . GLY A 1 219 ? 16.118 11.654 40.419 1.00 39.72 219 GLY A O 1
ATOM 1770 N N . SER A 1 220 ? 14.385 10.569 41.331 1.00 38.72 220 SER A N 1
ATOM 1771 C CA . SER A 1 220 ? 14.748 10.849 42.727 1.00 38.72 220 SER A CA 1
ATOM 1772 C C . SER A 1 220 ? 15.222 9.645 43.544 1.00 38.72 220 SER A C 1
ATOM 1774 O O . SER A 1 220 ? 15.620 9.844 44.686 1.00 38.72 220 SER A O 1
ATOM 1776 N N . HIS A 1 221 ? 15.267 8.423 43.000 1.00 41.38 221 HIS A N 1
ATOM 1777 C CA . HIS A 1 221 ? 15.800 7.258 43.726 1.00 41.38 221 HIS A CA 1
ATOM 1778 C C . HIS A 1 221 ? 16.624 6.342 42.811 1.00 41.38 221 HIS A C 1
ATOM 1780 O O . HIS A 1 221 ? 16.139 5.341 42.291 1.00 41.38 221 HIS A O 1
ATOM 1786 N N . SER A 1 222 ? 17.892 6.705 42.602 1.00 40.56 222 SER A N 1
ATOM 1787 C CA . SER A 1 222 ? 18.826 6.026 41.696 1.00 40.56 222 SER A CA 1
ATOM 1788 C C . SER A 1 222 ? 19.519 4.780 42.269 1.00 40.56 222 SER A C 1
ATOM 1790 O O . SER A 1 222 ? 20.507 4.352 41.685 1.00 40.56 222 SER A O 1
ATOM 1792 N N . GLU A 1 223 ? 19.057 4.184 43.373 1.00 44.91 223 GLU A N 1
ATOM 1793 C CA . GLU A 1 223 ? 19.770 3.036 43.975 1.00 44.91 223 GLU A CA 1
ATOM 1794 C C . GLU A 1 223 ? 18.940 1.750 44.129 1.00 44.91 223 GLU A C 1
ATOM 1796 O O . GLU A 1 223 ? 19.517 0.669 44.071 1.00 44.91 223 GLU A O 1
ATOM 1801 N N . ASP A 1 224 ? 17.602 1.810 44.177 1.00 45.62 224 ASP A N 1
ATOM 1802 C CA . ASP A 1 224 ? 16.760 0.602 44.333 1.00 45.62 224 ASP A CA 1
ATOM 1803 C C . ASP A 1 224 ? 16.111 0.097 43.028 1.00 45.62 224 ASP A C 1
ATOM 1805 O O . ASP A 1 224 ? 15.575 -1.013 42.973 1.00 45.62 224 ASP A O 1
ATOM 1809 N N . GLY A 1 225 ? 16.189 0.871 41.940 1.00 39.91 225 GLY A N 1
ATOM 1810 C CA . GLY A 1 225 ? 15.569 0.525 40.652 1.00 39.91 225 GLY A CA 1
ATOM 1811 C C . GLY A 1 225 ? 16.198 -0.680 39.939 1.00 39.91 225 GLY A C 1
ATOM 1812 O O . GLY A 1 225 ? 15.537 -1.320 39.123 1.00 39.91 225 GLY A O 1
ATOM 1813 N N . GLY A 1 226 ? 17.446 -1.028 40.271 1.00 38.22 226 GLY A N 1
ATOM 1814 C CA . GLY A 1 226 ? 18.139 -2.180 39.687 1.00 38.22 226 GLY A CA 1
ATOM 1815 C C . GLY A 1 226 ? 17.644 -3.529 40.213 1.00 38.22 226 GLY A C 1
ATOM 1816 O O . GLY A 1 226 ? 17.698 -4.521 39.499 1.00 38.22 226 GLY A O 1
ATOM 1817 N N . ARG A 1 227 ? 17.100 -3.579 41.436 1.00 40.06 227 ARG A N 1
ATOM 1818 C CA . ARG A 1 227 ? 16.768 -4.847 42.109 1.00 40.06 227 ARG A CA 1
ATOM 1819 C C . ARG A 1 227 ? 15.380 -5.392 41.752 1.00 40.06 227 ARG A C 1
ATOM 1821 O O . ARG A 1 227 ? 15.154 -6.594 41.820 1.00 40.06 227 ARG A O 1
ATOM 1828 N N . LEU A 1 228 ? 14.461 -4.515 41.341 1.00 43.34 228 LEU A N 1
ATOM 1829 C CA . LEU A 1 228 ? 13.082 -4.875 40.977 1.00 43.34 228 LEU A CA 1
ATOM 1830 C C . LEU A 1 228 ? 12.927 -5.335 39.520 1.00 43.34 228 LEU A C 1
ATOM 1832 O O . LEU A 1 228 ? 11.953 -6.019 39.206 1.00 43.34 228 LEU A O 1
ATOM 1836 N N . LEU A 1 229 ? 13.865 -4.979 38.637 1.00 42.59 229 LEU A N 1
ATOM 1837 C CA . LEU A 1 229 ? 13.881 -5.478 37.259 1.00 42.59 229 LEU A CA 1
ATOM 1838 C C . LEU A 1 229 ? 14.325 -6.949 37.202 1.00 42.59 229 LEU A C 1
ATOM 1840 O O . LEU A 1 229 ? 13.690 -7.735 36.498 1.00 42.59 229 LEU A O 1
ATOM 1844 N N . ASP A 1 230 ? 15.296 -7.346 38.031 1.00 38.41 230 ASP A N 1
ATOM 1845 C CA . ASP A 1 230 ? 15.770 -8.736 38.117 1.00 38.41 230 ASP A CA 1
ATOM 1846 C C . ASP A 1 230 ? 14.693 -9.695 38.665 1.00 38.41 230 ASP A C 1
ATOM 1848 O O . ASP A 1 230 ? 14.524 -10.807 38.159 1.00 38.41 230 ASP A O 1
ATOM 1852 N N . GLU A 1 231 ? 13.884 -9.267 39.643 1.00 41.72 231 GLU A N 1
ATOM 1853 C CA . GLU A 1 231 ? 12.771 -10.088 40.154 1.00 41.72 231 GLU A CA 1
ATOM 1854 C C . GLU A 1 231 ? 11.622 -10.237 39.140 1.00 41.72 231 GLU A C 1
ATOM 1856 O O . GLU A 1 231 ? 10.915 -11.251 39.140 1.00 41.72 231 GLU A O 1
ATOM 1861 N N . PHE A 1 232 ? 11.444 -9.264 38.241 1.00 39.00 232 PHE A N 1
ATOM 1862 C CA . PHE A 1 232 ? 10.412 -9.319 37.204 1.00 39.00 232 PHE A CA 1
ATOM 1863 C C . PHE A 1 232 ? 10.790 -10.248 36.042 1.00 39.00 232 PHE A C 1
ATOM 1865 O O . PHE A 1 232 ? 9.913 -10.948 35.524 1.00 39.00 232 PHE A O 1
ATOM 1872 N N . GLU A 1 233 ? 12.070 -10.327 35.664 1.00 38.22 233 GLU A N 1
ATOM 1873 C CA . GLU A 1 233 ? 12.527 -11.311 34.673 1.00 38.22 233 GLU A CA 1
ATOM 1874 C C . GLU A 1 233 ? 12.448 -12.745 35.226 1.00 38.22 233 GLU A C 1
ATOM 1876 O O . GLU A 1 233 ? 11.914 -13.628 34.545 1.00 38.22 233 GLU A O 1
ATOM 1881 N N . LEU A 1 234 ? 12.823 -12.962 36.494 1.00 36.03 234 LEU A N 1
ATOM 1882 C CA . LEU A 1 234 ? 12.728 -14.262 37.181 1.00 36.03 234 LEU A CA 1
ATOM 1883 C C . LEU A 1 234 ? 11.282 -14.759 37.370 1.00 36.03 234 LEU A C 1
ATOM 1885 O O . LEU A 1 234 ? 11.008 -15.959 37.273 1.00 36.03 234 LEU A O 1
ATOM 1889 N N . ALA A 1 235 ? 10.321 -13.859 37.585 1.00 37.59 235 ALA A N 1
ATOM 1890 C CA . ALA A 1 235 ? 8.909 -14.235 37.676 1.00 37.59 235 ALA A CA 1
ATOM 1891 C C . ALA A 1 235 ? 8.276 -14.541 36.305 1.00 37.59 235 ALA A C 1
ATOM 1893 O O . ALA A 1 235 ? 7.276 -15.262 36.241 1.00 37.59 235 ALA A O 1
ATOM 1894 N N . SER A 1 236 ? 8.849 -14.023 35.213 1.00 35.69 236 SER A N 1
ATOM 1895 C CA . SER A 1 236 ? 8.351 -14.256 33.852 1.00 35.69 236 SER A CA 1
ATOM 1896 C C . SER A 1 236 ? 8.885 -15.539 33.204 1.00 35.69 236 SER A C 1
ATOM 1898 O O . SER A 1 236 ? 8.190 -16.099 32.360 1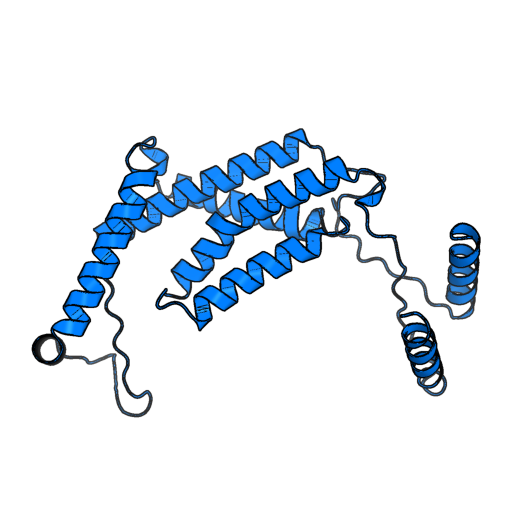.00 35.69 236 SER A O 1
ATOM 1900 N N . SER A 1 237 ? 10.046 -16.055 33.635 1.00 32.56 237 SER A N 1
ATOM 1901 C CA . SER A 1 237 ? 10.618 -17.309 33.109 1.00 32.56 237 SER A CA 1
ATOM 1902 C C . SER A 1 237 ? 10.169 -18.576 33.854 1.00 32.56 237 SER A C 1
ATOM 1904 O O . SER A 1 237 ? 10.375 -19.682 33.368 1.00 32.56 237 SER A O 1
ATOM 1906 N N . SER A 1 238 ? 9.506 -18.453 35.012 1.00 33.22 238 SER A N 1
ATOM 1907 C CA . SER A 1 238 ? 9.026 -19.616 35.789 1.00 33.22 238 SER A CA 1
ATOM 1908 C C . SER A 1 238 ? 7.614 -20.094 35.423 1.00 33.22 238 SER A C 1
ATOM 1910 O O . SER A 1 238 ? 7.084 -21.020 36.043 1.00 33.22 238 SER A O 1
ATOM 1912 N N . LYS A 1 239 ? 6.987 -19.495 34.404 1.00 39.16 239 LYS A N 1
ATOM 1913 C CA . LYS A 1 239 ? 5.727 -19.976 33.824 1.00 39.16 239 LYS A CA 1
ATOM 1914 C C . LYS A 1 239 ? 5.786 -19.939 32.299 1.00 39.16 239 LYS A C 1
ATOM 1916 O O . LYS A 1 239 ? 5.181 -19.058 31.690 1.00 39.16 239 LYS A O 1
ATOM 1921 N N . VAL A 1 240 ? 6.462 -20.964 31.769 1.00 33.19 240 VAL A N 1
ATOM 1922 C CA . VAL A 1 240 ? 6.440 -21.598 30.428 1.00 33.19 240 VAL A CA 1
ATOM 1923 C C . VAL A 1 240 ? 7.860 -21.775 29.914 1.00 33.19 240 VAL A C 1
ATOM 1925 O O . VAL A 1 240 ? 8.534 -20.751 29.685 1.00 33.19 240 VAL A O 1
#

Foldseek 3Di:
DVVVVVVVVVVVCVVQVWDQDPPDDPLAADLVRHDDLVVLVVLLVLLLLLLLLVLLVVLVVLVVDQDDDDDDDPVPDDPVDDDPVNVVVVCVVCVVSVVVSVVVSVVSSVVSCVRRVVDDCCRNPNDPVSNVSSVVSLVVSCCVQVPSHVQFPCSVVLVVVLVVQLVCCPPPPPDDNVVSNSCSRRPRNSVSSVVLSVVCVVCPPNRGDDPDGDTDRDPDDPPCVVPVVVVVVVVVVVPD

Sequence (240 aa):
MAKFLATNEEQRLKEYGLQPKKLKVPGTYTRQNPSSLTVDILWICGSLFSALVMAGRILVDRRSHFSITMQGDANTTDFSNISPEALAEWFVEHPNSLQSAIDYSDKLIHYLARVVDPLPRFISHPSKLADLLALSCTLYGIVRFGILHRKWRYNYLLMLATYSTWLGLFLWSPLDGQLSTWTALYMVFPFLCATSVALHWFLGESAWKPTRYILETDGSHSEDGGRLLDEFELASSSKV

pLDDT: mean 75.22, std 18.84, range [32.56, 94.69]